Protein AF-A0AAP0PRR4-F1 (afdb_monomer)

Sequence (211 aa):
MVTCSTIQEESYVEFLRIRRVPLQERESSHDVPDVVPQIRAAAKKDRDIMEKGVKAFVSYVRAYKEHHCSYIFRWKELEIGKLGMGYGLLQLPSMSEVKNYSLSTDGFVPVEDINIAEIKYKDKSREKQRKKNLKAKEEARALNPKPHKNPKAKGNAADNSRKKKTAKQRRAAQSVEDVDELERDYRLLKKLKKGVIDETEFAKLTGVDDM

InterPro domains:
  IPR025313 ATP-dependent rRNA helicase SPB4-like, C-terminal extension [PF13959] (46-95)
  IPR025313 ATP-dependent rRNA helicase SPB4-like, C-terminal extension [SM01178] (34-97)

Foldseek 3Di:
DDDDDDPLQVVVVVVCVVVVNDDDDDDDDPPDDPCLVVLLVVCQQAVVSQVVLQVVLVVVLVCLVPDDPCVNSPNQADASLVVCSVSSHLDHDDDPSVVVVSYDNPNHDHDPPDDSVPHAHPDPVVNVVVVVVVVVVVVVCVVDVPPPPPVPDPDDDPDPDPDPDDPVRVVVVVVVVVVVLVVQLVVLVVCCVVVNADPVRSCVVNVVVPD

Secondary structure (DSSP, 8-state):
------GGGHHHHHHHHHTT------PPPS-----HHHHHHHHHH-HHHHHHHHHHHHHHHHHHHH-S-TTTS-GGG--HHHHHHHTT-SS----HHHHTT-S--TT----TT--TTTPPPSSHHHHHHHHHHHHHHHHHHHHS------SS--S-----------HHHHHHHHHHHHHHHHHHHHHHHHHHTTTSS-HHHHHHHHTGGG-

Solvent-accessible surface area (backbone atoms only — not comparable to full-atom values): 13010 Å² total; per-residue (Å²): 137,90,83,88,67,56,88,80,33,52,63,48,59,55,54,39,50,77,71,68,51,93,79,78,92,74,86,78,78,84,88,68,81,85,53,43,67,58,45,32,54,49,26,67,64,20,33,62,54,37,54,49,34,53,52,50,51,54,50,48,57,48,49,60,68,71,49,89,58,53,87,45,54,42,65,64,72,44,54,50,9,47,50,40,40,73,54,22,49,58,64,85,76,93,41,75,67,60,72,67,68,56,42,47,60,62,73,49,74,69,58,83,94,68,66,73,86,71,48,48,46,79,48,67,68,59,39,54,49,48,53,52,52,49,50,54,50,50,52,51,41,69,77,49,67,74,75,81,78,65,95,84,72,95,69,91,79,90,76,89,72,88,68,88,70,53,74,71,55,50,54,53,50,50,57,48,54,55,49,58,48,53,54,49,50,52,52,51,51,55,32,41,78,67,70,76,42,54,75,73,56,50,27,63,76,67,64,61,70,85,116

Structure (mmCIF, N/CA/C/O backbone):
data_AF-A0AAP0PRR4-F1
#
_entry.id   AF-A0AAP0PRR4-F1
#
loop_
_atom_site.group_PDB
_atom_site.id
_atom_site.type_symbol
_atom_site.label_atom_id
_atom_site.label_alt_id
_atom_site.label_comp_id
_atom_site.label_asym_id
_atom_site.label_entity_id
_atom_site.label_seq_id
_atom_site.pdbx_PDB_ins_code
_atom_site.Cartn_x
_atom_site.Cartn_y
_atom_site.Cartn_z
_atom_site.occupancy
_atom_site.B_iso_or_equiv
_atom_site.auth_seq_id
_atom_site.auth_comp_id
_atom_site.auth_asym_id
_atom_site.auth_atom_id
_atom_site.pdbx_PDB_model_num
ATOM 1 N N . MET A 1 1 ? 5.583 -19.532 -14.342 1.00 52.16 1 MET A N 1
ATOM 2 C CA . MET A 1 1 ? 5.440 -18.225 -13.664 1.00 52.16 1 MET A CA 1
ATOM 3 C C . MET A 1 1 ? 4.903 -17.263 -14.706 1.00 52.16 1 MET A C 1
ATOM 5 O O . MET A 1 1 ? 5.509 -17.184 -15.762 1.00 52.16 1 MET A O 1
ATOM 9 N N . VAL A 1 2 ? 3.742 -16.646 -14.483 1.00 58.19 2 VAL A N 1
ATOM 10 C CA . VAL A 1 2 ? 3.197 -15.639 -15.410 1.00 58.19 2 VAL A CA 1
ATOM 11 C C . VAL A 1 2 ? 3.583 -14.277 -14.853 1.00 58.19 2 VAL A C 1
ATOM 13 O O . VAL A 1 2 ? 3.263 -13.986 -13.702 1.00 58.19 2 VAL A O 1
ATOM 16 N N . THR A 1 3 ? 4.310 -13.480 -15.629 1.00 61.59 3 THR A N 1
ATOM 17 C CA . T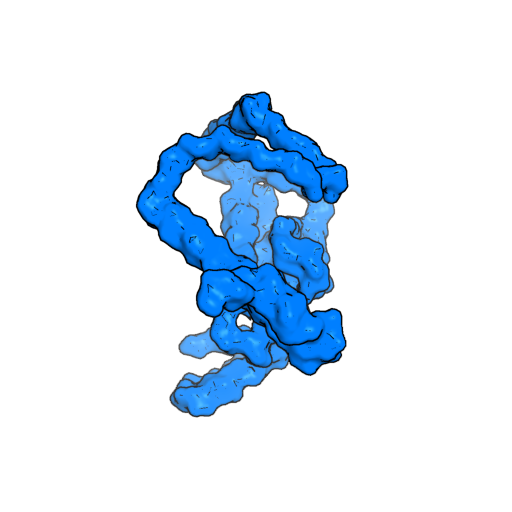HR A 1 3 ? 4.706 -12.117 -15.258 1.00 61.59 3 THR A CA 1
ATOM 18 C C . THR A 1 3 ? 3.852 -11.127 -16.036 1.00 61.59 3 THR A C 1
ATOM 20 O O . THR A 1 3 ? 3.821 -11.183 -17.261 1.00 61.59 3 THR A O 1
ATOM 23 N N . CYS A 1 4 ? 3.166 -10.231 -15.332 1.00 63.16 4 CYS A N 1
ATOM 24 C CA . CYS A 1 4 ? 2.516 -9.068 -15.924 1.00 63.16 4 CYS A CA 1
ATOM 25 C C . CYS A 1 4 ? 3.376 -7.859 -15.561 1.00 63.16 4 CYS A C 1
ATOM 27 O O . CYS A 1 4 ? 3.364 -7.434 -14.409 1.00 63.16 4 CYS A O 1
ATOM 29 N N . SER A 1 5 ? 4.178 -7.379 -16.506 1.00 64.38 5 SER A N 1
ATOM 30 C CA . SER A 1 5 ? 5.026 -6.199 -16.335 1.00 64.38 5 SER A CA 1
ATOM 31 C C . SER A 1 5 ? 4.317 -4.976 -16.896 1.00 64.38 5 SER A C 1
ATOM 33 O O . SER A 1 5 ? 3.722 -5.033 -17.972 1.00 64.38 5 SER A O 1
ATOM 35 N N . THR A 1 6 ? 4.379 -3.868 -16.166 1.00 71.50 6 THR A N 1
ATOM 36 C CA . THR A 1 6 ? 3.990 -2.563 -16.713 1.00 71.50 6 THR A CA 1
ATOM 37 C C . THR A 1 6 ? 4.984 -2.125 -17.795 1.00 71.50 6 THR A C 1
ATOM 39 O O . THR A 1 6 ? 6.095 -2.648 -17.869 1.00 71.50 6 THR A O 1
ATOM 42 N N . ILE A 1 7 ? 4.615 -1.140 -18.621 1.00 73.69 7 ILE A N 1
ATOM 43 C CA . ILE A 1 7 ? 5.487 -0.597 -19.687 1.00 73.69 7 ILE A CA 1
ATOM 44 C C . ILE A 1 7 ? 6.845 -0.133 -19.117 1.00 73.69 7 ILE A C 1
ATOM 46 O O . ILE A 1 7 ? 7.887 -0.265 -19.748 1.00 73.69 7 ILE A O 1
ATOM 50 N N . GLN A 1 8 ? 6.863 0.360 -17.876 1.00 75.56 8 GLN A N 1
ATOM 51 C CA . GLN A 1 8 ? 8.089 0.796 -17.196 1.00 75.56 8 GLN A CA 1
ATOM 52 C C . GLN A 1 8 ? 9.003 -0.369 -16.777 1.00 75.56 8 GLN A C 1
ATOM 54 O O . GLN A 1 8 ? 10.192 -0.169 -16.542 1.00 75.56 8 GLN A O 1
ATOM 59 N N . GLU A 1 9 ? 8.471 -1.589 -16.704 1.00 84.31 9 GLU A N 1
ATOM 60 C CA . GLU A 1 9 ? 9.158 -2.785 -16.212 1.00 84.31 9 GLU A CA 1
ATOM 61 C C . GLU A 1 9 ? 9.571 -3.738 -17.346 1.00 84.31 9 GLU A C 1
ATOM 63 O O . GLU A 1 9 ? 10.047 -4.839 -17.077 1.00 84.31 9 GLU A O 1
ATOM 68 N N . GLU A 1 10 ? 9.450 -3.337 -18.617 1.00 83.56 10 GLU A N 1
ATOM 69 C CA . GLU A 1 10 ? 9.831 -4.161 -19.780 1.00 83.56 10 GLU A CA 1
ATOM 70 C C . GLU A 1 10 ? 11.288 -4.646 -19.719 1.00 83.56 10 GLU A C 1
ATOM 72 O O . GLU A 1 10 ? 11.599 -5.777 -20.095 1.00 83.56 10 GLU A O 1
ATOM 77 N N . SER A 1 11 ? 12.178 -3.834 -19.137 1.00 86.94 11 SER A N 1
ATOM 78 C CA . SER A 1 11 ? 13.590 -4.188 -18.917 1.00 86.94 11 SER A CA 1
ATOM 79 C C . SER A 1 11 ? 13.764 -5.451 -18.056 1.00 86.94 11 SER A C 1
ATOM 81 O O . SER A 1 11 ? 14.802 -6.112 -18.112 1.00 86.94 11 SER A O 1
ATOM 83 N N . TYR A 1 12 ? 12.750 -5.820 -17.265 1.00 88.62 12 TYR A N 1
ATOM 84 C CA . TYR A 1 12 ? 12.746 -7.049 -16.477 1.00 88.62 12 TYR A CA 1
ATOM 85 C C . TYR A 1 12 ? 12.658 -8.304 -17.349 1.00 88.62 12 TYR A C 1
ATOM 87 O O . TYR A 1 12 ? 13.308 -9.308 -17.051 1.00 88.62 12 TYR A O 1
ATOM 95 N N . VAL A 1 13 ? 11.901 -8.247 -18.448 1.00 88.38 13 VAL A N 1
ATOM 96 C CA . VAL A 1 13 ? 11.784 -9.360 -19.400 1.00 88.38 13 VAL A CA 1
ATOM 97 C C . VAL A 1 13 ? 13.148 -9.651 -20.020 1.00 88.38 13 VAL A C 1
ATOM 99 O O . VAL A 1 13 ? 13.568 -10.808 -20.083 1.00 88.38 13 VAL A O 1
ATOM 102 N N . GLU A 1 14 ? 13.887 -8.604 -20.386 1.00 87.69 14 GLU A N 1
ATOM 103 C CA . GLU A 1 14 ? 15.234 -8.740 -20.939 1.00 87.69 14 GLU A CA 1
ATOM 104 C C . GLU A 1 14 ? 16.231 -9.284 -19.906 1.00 87.69 14 GLU A C 1
ATOM 106 O O . GLU A 1 14 ? 17.007 -10.197 -20.193 1.00 87.69 14 GLU A O 1
ATOM 111 N N . PHE A 1 15 ? 16.149 -8.824 -18.654 1.00 89.00 15 PHE A N 1
ATOM 112 C CA . PHE A 1 15 ? 16.943 -9.385 -17.558 1.00 89.00 15 PHE A CA 1
ATOM 113 C C . PHE A 1 15 ? 16.719 -10.898 -17.380 1.00 89.00 15 PHE A C 1
ATOM 115 O O . PHE A 1 15 ? 17.679 -11.652 -17.186 1.00 89.00 15 PHE A O 1
ATOM 122 N N . LEU A 1 16 ? 15.470 -11.366 -17.476 1.00 90.25 16 LEU A N 1
ATOM 123 C CA . LEU A 1 16 ? 15.140 -12.791 -17.390 1.00 90.25 16 LEU A CA 1
ATOM 124 C C . LEU A 1 16 ? 15.660 -13.590 -18.596 1.00 90.25 16 LEU A C 1
ATOM 126 O O . LEU A 1 16 ? 16.149 -14.710 -18.414 1.00 90.25 16 LEU A O 1
ATOM 130 N N . ARG A 1 17 ? 15.629 -13.011 -19.804 1.00 89.19 17 ARG A N 1
ATOM 131 C CA . ARG A 1 17 ? 16.213 -13.622 -21.012 1.00 89.19 17 ARG A CA 1
ATOM 132 C C . ARG A 1 17 ? 17.723 -13.814 -20.883 1.00 89.19 17 ARG A C 1
ATOM 134 O O . ARG A 1 17 ? 18.211 -14.914 -21.137 1.00 89.19 17 ARG A O 1
ATOM 141 N N . ILE A 1 18 ? 18.456 -12.806 -20.398 1.00 91.62 18 ILE A N 1
ATOM 142 C CA . ILE A 1 18 ? 19.909 -12.898 -20.145 1.00 91.62 18 ILE A CA 1
ATOM 143 C C . ILE A 1 18 ? 20.224 -14.015 -19.140 1.00 91.62 18 ILE A C 1
ATOM 145 O O . ILE A 1 18 ? 21.198 -14.754 -19.291 1.00 91.62 18 ILE A O 1
ATOM 149 N N . ARG A 1 19 ? 19.367 -14.187 -18.127 1.00 91.12 19 ARG A N 1
ATOM 150 C CA . ARG A 1 19 ? 19.461 -15.271 -17.134 1.00 91.12 19 ARG A CA 1
ATOM 151 C C . ARG A 1 19 ? 19.054 -16.648 -17.676 1.00 91.12 19 ARG A C 1
ATOM 153 O O . ARG A 1 19 ? 19.108 -17.613 -16.919 1.00 91.12 19 ARG A O 1
ATOM 160 N N . ARG A 1 20 ? 18.699 -16.751 -18.964 1.00 91.81 20 ARG A N 1
ATOM 161 C CA . ARG A 1 20 ? 18.278 -17.978 -19.660 1.00 91.81 20 ARG A CA 1
ATOM 162 C C . ARG A 1 20 ? 17.044 -18.633 -19.033 1.00 91.81 20 ARG A C 1
ATOM 164 O O . ARG A 1 20 ? 16.921 -19.856 -19.024 1.00 91.81 20 ARG A O 1
ATOM 171 N N . VAL A 1 21 ? 16.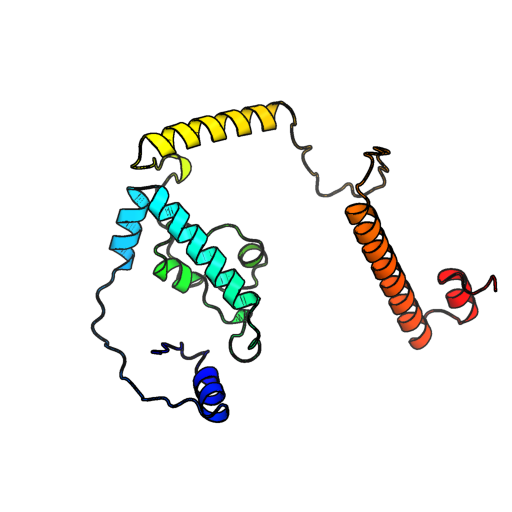130 -17.821 -18.503 1.00 91.00 21 VAL A N 1
ATOM 172 C CA . VAL A 1 21 ? 14.835 -18.308 -18.018 1.00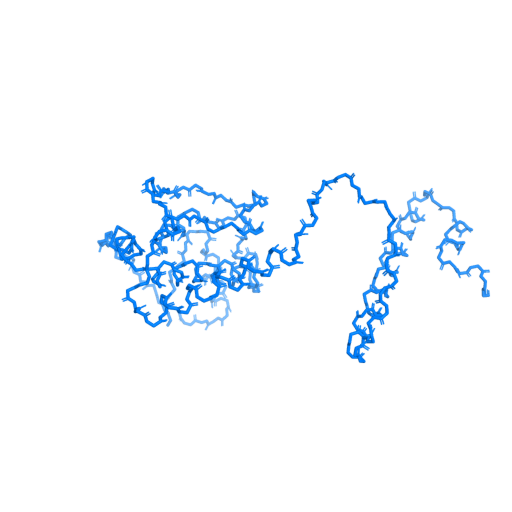 91.00 21 VAL A CA 1
ATOM 173 C C . VAL A 1 21 ? 13.916 -18.520 -19.229 1.00 91.00 21 VAL A C 1
ATOM 175 O O . VAL A 1 21 ? 13.758 -17.589 -20.020 1.00 91.00 21 VAL A O 1
ATOM 178 N N . PRO A 1 22 ? 13.310 -19.708 -19.409 1.00 89.44 22 PRO A N 1
ATOM 179 C CA . PRO A 1 22 ? 12.378 -19.941 -20.506 1.00 89.44 22 PRO A CA 1
ATOM 180 C C . PRO A 1 22 ? 11.114 -19.096 -20.303 1.00 89.44 22 PRO A C 1
ATOM 182 O O . PRO A 1 22 ? 10.433 -19.213 -19.281 1.00 89.44 22 PRO A O 1
ATOM 185 N N . LEU A 1 23 ? 10.810 -18.240 -21.277 1.00 87.81 23 LEU A N 1
ATOM 186 C CA . LEU A 1 23 ? 9.650 -17.351 -21.281 1.00 87.81 23 LEU A CA 1
ATOM 187 C C . LEU A 1 23 ? 8.803 -17.634 -22.519 1.00 87.81 23 LEU A C 1
ATOM 189 O O . LEU A 1 23 ? 9.339 -17.835 -23.606 1.00 87.81 23 LEU A O 1
ATOM 193 N N . GLN A 1 24 ? 7.486 -17.615 -22.346 1.00 87.56 24 GLN A N 1
ATOM 194 C CA . GLN A 1 24 ? 6.525 -17.705 -23.437 1.00 87.56 24 GLN A CA 1
ATOM 195 C C . GLN A 1 24 ? 5.645 -16.461 -23.399 1.00 87.56 24 GLN A C 1
ATOM 197 O O . GLN A 1 24 ? 5.131 -16.096 -22.339 1.00 87.56 24 GLN A O 1
ATOM 202 N N . GLU A 1 25 ? 5.501 -15.812 -24.549 1.00 85.62 25 GLU A N 1
ATOM 203 C CA . GLU A 1 25 ? 4.637 -14.648 -24.689 1.00 85.62 25 GLU A CA 1
ATOM 204 C C . GLU A 1 25 ? 3.172 -15.045 -24.511 1.00 85.62 25 GLU A C 1
ATOM 206 O O . GLU A 1 25 ? 2.736 -16.127 -24.916 1.00 85.62 25 GLU A O 1
ATOM 211 N N . ARG A 1 26 ? 2.419 -14.167 -23.852 1.00 83.88 26 ARG A N 1
ATOM 212 C CA . ARG A 1 26 ? 0.992 -14.338 -23.629 1.00 83.88 26 ARG A CA 1
ATOM 213 C C . ARG A 1 26 ? 0.313 -12.996 -23.819 1.00 83.88 26 ARG A C 1
ATOM 215 O O . ARG A 1 26 ? 0.687 -12.029 -23.160 1.00 83.88 26 ARG A O 1
ATOM 222 N N . GLU A 1 27 ? -0.695 -12.968 -24.676 1.00 80.94 27 GLU A N 1
ATOM 223 C CA . GLU A 1 27 ? -1.508 -11.775 -24.873 1.00 80.94 27 GLU A CA 1
ATOM 224 C C . GLU A 1 27 ? -2.302 -11.454 -23.604 1.00 80.94 27 GLU A C 1
ATOM 226 O O . GLU A 1 27 ? -2.802 -12.347 -22.905 1.00 80.94 27 GLU A O 1
ATOM 231 N N . SER A 1 28 ? -2.393 -10.165 -23.286 1.00 75.00 28 SER A N 1
ATOM 232 C CA . SER A 1 28 ? -3.230 -9.692 -22.192 1.00 75.00 28 SER A CA 1
ATOM 233 C C . SER A 1 28 ? -4.698 -9.742 -22.618 1.00 75.00 28 SER A C 1
ATOM 235 O O . SER A 1 28 ? -5.075 -9.245 -23.675 1.00 75.00 28 SER A O 1
ATOM 237 N N . SER A 1 29 ? -5.559 -10.335 -21.790 1.00 76.12 29 SER A N 1
ATOM 238 C CA . SER A 1 29 ? -7.006 -10.264 -22.007 1.00 76.12 29 SER A CA 1
ATOM 239 C C . SER A 1 29 ? -7.464 -8.816 -21.825 1.00 76.12 29 SER A C 1
ATOM 241 O O . SER A 1 29 ? -7.272 -8.253 -20.749 1.00 76.12 29 SER A O 1
ATOM 243 N N . HIS A 1 30 ? -8.054 -8.213 -22.857 1.00 70.81 30 HIS A N 1
ATOM 244 C CA . HIS A 1 30 ? -8.555 -6.831 -22.802 1.00 70.81 30 HIS A CA 1
ATOM 245 C C . HIS A 1 30 ? -9.950 -6.718 -22.169 1.00 70.81 30 HIS A C 1
ATOM 247 O O . HIS A 1 30 ? -10.350 -5.633 -21.757 1.00 70.81 30 HIS A O 1
ATOM 253 N N . ASP A 1 31 ? -10.669 -7.835 -22.049 1.00 76.81 31 ASP A N 1
ATOM 254 C CA . ASP A 1 31 ? -11.992 -7.895 -21.427 1.00 76.81 31 ASP A CA 1
ATOM 255 C C . ASP A 1 31 ? -11.863 -8.254 -19.939 1.00 76.81 31 ASP A C 1
ATOM 257 O O . ASP A 1 31 ? -11.933 -9.419 -19.541 1.00 76.81 31 ASP A O 1
ATOM 261 N N . VAL A 1 32 ? -11.558 -7.247 -19.114 1.00 77.12 32 VAL A N 1
ATOM 262 C CA . VAL A 1 32 ? -11.422 -7.408 -17.660 1.00 77.12 32 VAL A CA 1
ATOM 263 C C . VAL A 1 32 ? -12.518 -6.604 -16.962 1.00 77.12 32 VAL A C 1
ATOM 265 O O . VAL A 1 32 ? -12.557 -5.381 -17.111 1.00 77.12 32 VAL A O 1
ATOM 268 N N . PRO A 1 33 ? -13.397 -7.246 -16.170 1.00 84.12 33 PRO A N 1
ATOM 269 C CA . PRO A 1 33 ? -14.426 -6.531 -15.431 1.00 84.12 33 PRO A CA 1
ATOM 270 C C . PRO A 1 33 ? -13.797 -5.651 -14.347 1.00 84.12 33 PRO A C 1
ATOM 272 O O . PRO A 1 33 ? -12.856 -6.061 -13.662 1.00 84.12 33 PRO A O 1
ATOM 275 N N . ASP A 1 34 ? -14.358 -4.459 -14.137 1.00 86.50 34 ASP A N 1
ATOM 276 C CA . ASP A 1 34 ? -13.910 -3.581 -13.059 1.00 86.50 34 ASP A CA 1
ATOM 277 C C . ASP A 1 34 ? -14.314 -4.152 -11.688 1.00 86.50 34 ASP A C 1
ATOM 279 O O . ASP A 1 34 ? -15.469 -4.103 -11.249 1.00 86.50 34 ASP A O 1
ATOM 283 N N . VAL A 1 35 ? -13.329 -4.724 -10.998 1.00 90.31 35 VAL A N 1
ATOM 284 C CA . VAL A 1 35 ? -13.476 -5.289 -9.651 1.00 90.31 35 VAL A CA 1
ATOM 285 C C . VAL A 1 35 ? -13.256 -4.253 -8.549 1.00 90.31 35 VAL A C 1
ATOM 287 O O . VAL A 1 35 ? -13.610 -4.505 -7.393 1.00 90.31 35 VAL A O 1
ATOM 290 N N . VAL A 1 36 ? -12.708 -3.075 -8.866 1.00 90.62 36 VAL A N 1
ATOM 291 C CA . VAL A 1 36 ? -12.346 -2.060 -7.866 1.00 90.62 36 VAL A CA 1
ATOM 292 C C . VAL A 1 36 ? -13.563 -1.584 -7.056 1.00 90.62 36 VAL A C 1
ATOM 294 O O . VAL A 1 36 ? -13.467 -1.542 -5.821 1.00 90.62 36 VAL A O 1
ATOM 297 N N . PRO A 1 37 ? -14.737 -1.303 -7.661 1.00 91.38 37 PRO A N 1
ATOM 298 C CA . PRO A 1 37 ? -15.942 -0.940 -6.919 1.00 91.38 37 PRO A CA 1
ATOM 299 C C . PRO A 1 37 ? -16.402 -2.043 -5.962 1.00 91.38 37 PRO A C 1
ATOM 301 O O . PRO A 1 37 ? -16.846 -1.752 -4.849 1.00 91.38 37 PRO A O 1
ATOM 304 N N . GLN A 1 38 ? -16.257 -3.310 -6.358 1.00 91.44 38 GLN A N 1
ATOM 305 C CA . GLN A 1 38 ? -16.670 -4.461 -5.553 1.00 91.44 38 GLN A CA 1
ATOM 306 C C . GLN A 1 38 ? -15.770 -4.624 -4.323 1.00 91.44 38 GLN A C 1
ATOM 308 O O . GLN A 1 38 ? -16.265 -4.788 -3.204 1.00 91.44 38 GLN A O 1
ATOM 313 N N . ILE A 1 39 ? -14.452 -4.496 -4.510 1.00 92.19 39 ILE A N 1
ATOM 314 C CA . ILE A 1 39 ? -13.468 -4.545 -3.421 1.00 92.19 39 ILE A CA 1
ATOM 315 C C . ILE A 1 39 ? -13.704 -3.385 -2.450 1.00 92.19 39 ILE A C 1
ATOM 317 O O . ILE A 1 39 ? -13.762 -3.592 -1.235 1.00 92.19 39 ILE A O 1
ATOM 321 N N . ARG A 1 40 ? -13.930 -2.171 -2.967 1.00 91.44 40 ARG A N 1
ATOM 322 C CA . ARG A 1 40 ? -14.259 -1.001 -2.141 1.00 91.44 40 ARG A CA 1
ATOM 323 C C . ARG A 1 40 ? -15.548 -1.212 -1.357 1.00 91.44 40 ARG A C 1
ATOM 325 O O . ARG A 1 40 ? -15.573 -0.946 -0.159 1.00 91.44 40 ARG A O 1
ATOM 332 N N . ALA A 1 41 ? -16.601 -1.738 -1.981 1.00 91.38 41 ALA A N 1
ATOM 333 C CA . ALA A 1 41 ? -17.853 -2.049 -1.295 1.00 91.38 41 ALA A CA 1
ATOM 334 C C . ALA A 1 41 ? -17.662 -3.082 -0.170 1.00 91.38 41 ALA A C 1
ATOM 336 O O . ALA A 1 41 ? -18.260 -2.941 0.898 1.00 91.38 41 ALA A O 1
ATOM 337 N N . ALA A 1 42 ? -16.805 -4.087 -0.370 1.00 91.12 42 ALA A 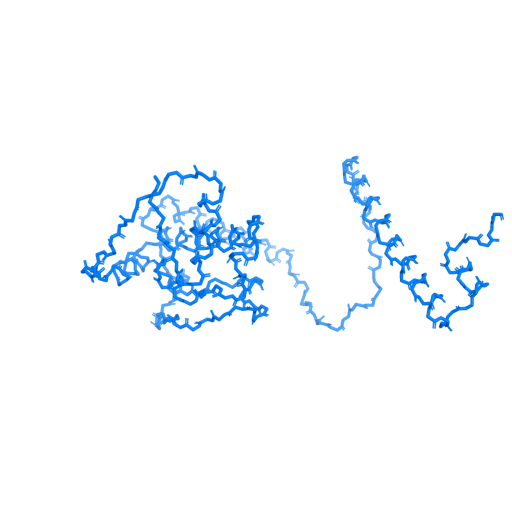N 1
ATOM 338 C CA . ALA A 1 42 ? -16.451 -5.048 0.670 1.00 91.12 42 ALA A CA 1
ATOM 339 C C . ALA A 1 42 ? -15.665 -4.391 1.822 1.00 91.12 42 ALA A C 1
ATOM 341 O O . ALA A 1 42 ? -15.995 -4.609 2.988 1.00 91.12 42 ALA A O 1
ATOM 342 N N . ALA A 1 43 ? -14.696 -3.524 1.510 1.00 91.50 43 ALA A N 1
ATOM 343 C CA . ALA A 1 43 ? -13.910 -2.783 2.498 1.00 91.50 43 ALA A CA 1
ATOM 344 C C . ALA A 1 43 ? -14.756 -1.798 3.329 1.00 91.50 43 ALA A C 1
ATOM 346 O O . ALA A 1 43 ? -14.493 -1.618 4.516 1.00 91.50 43 ALA A O 1
ATOM 347 N N . LYS A 1 44 ? -15.805 -1.196 2.746 1.00 90.12 44 LYS A N 1
ATOM 348 C CA . LYS A 1 44 ? -16.769 -0.361 3.492 1.00 90.12 44 LYS A CA 1
ATOM 349 C C . LYS A 1 44 ? -17.589 -1.168 4.501 1.00 90.12 44 LYS A C 1
ATOM 351 O O . LYS A 1 44 ? -17.956 -0.647 5.549 1.00 90.12 44 LYS A O 1
ATOM 356 N N . LYS A 1 45 ? -17.910 -2.424 4.175 1.00 90.38 45 LYS A N 1
ATOM 357 C CA . LYS A 1 45 ? -18.757 -3.294 5.006 1.00 90.38 45 LYS A CA 1
ATOM 358 C C . LYS A 1 45 ? -17.989 -3.956 6.146 1.00 90.38 45 LYS A C 1
ATOM 360 O O . LYS A 1 45 ? -18.570 -4.175 7.206 1.00 90.38 45 LYS A O 1
ATOM 365 N N . ASP A 1 46 ? -16.721 -4.302 5.928 1.00 91.19 46 ASP A N 1
ATOM 366 C CA . ASP A 1 46 ? -15.900 -4.991 6.922 1.00 91.19 46 ASP A CA 1
ATOM 367 C C . ASP A 1 46 ? -14.529 -4.337 7.089 1.00 91.19 46 ASP A C 1
ATOM 369 O O . ASP A 1 46 ? -13.696 -4.309 6.176 1.00 91.19 46 ASP A O 1
ATOM 373 N N . ARG A 1 47 ? -14.266 -3.883 8.318 1.00 90.44 47 ARG A N 1
ATOM 374 C CA . ARG A 1 47 ? -12.985 -3.289 8.696 1.00 90.44 47 ARG A CA 1
ATOM 375 C C . ARG A 1 47 ? -11.802 -4.238 8.488 1.00 90.44 47 ARG A C 1
ATOM 377 O O . ARG A 1 47 ? -10.711 -3.769 8.176 1.00 90.44 47 ARG A O 1
ATOM 384 N N . ASP A 1 48 ? -11.994 -5.550 8.638 1.00 90.75 48 ASP A N 1
ATOM 385 C CA . ASP A 1 48 ? -10.910 -6.525 8.443 1.00 90.75 48 ASP A CA 1
ATOM 386 C C . ASP A 1 48 ? -10.378 -6.502 7.007 1.00 90.75 48 ASP A C 1
ATOM 388 O O . ASP A 1 48 ? -9.169 -6.500 6.781 1.00 90.75 48 ASP A O 1
ATOM 392 N N . ILE A 1 49 ? -11.285 -6.435 6.031 1.00 92.25 49 ILE A N 1
ATOM 393 C CA . ILE A 1 49 ? -10.941 -6.375 4.607 1.00 92.25 49 ILE A CA 1
ATOM 394 C C . ILE A 1 49 ? -10.193 -5.075 4.313 1.00 92.25 49 ILE A C 1
ATOM 396 O O . ILE A 1 49 ? -9.146 -5.098 3.668 1.00 92.25 49 ILE A O 1
ATOM 400 N N . MET A 1 50 ? -10.680 -3.956 4.852 1.00 91.38 50 MET A N 1
ATOM 401 C CA . MET A 1 50 ? -10.021 -2.659 4.717 1.00 91.38 50 MET A CA 1
ATOM 402 C C . MET A 1 50 ? -8.590 -2.676 5.279 1.00 91.38 50 MET A C 1
ATOM 404 O O . MET A 1 50 ? -7.652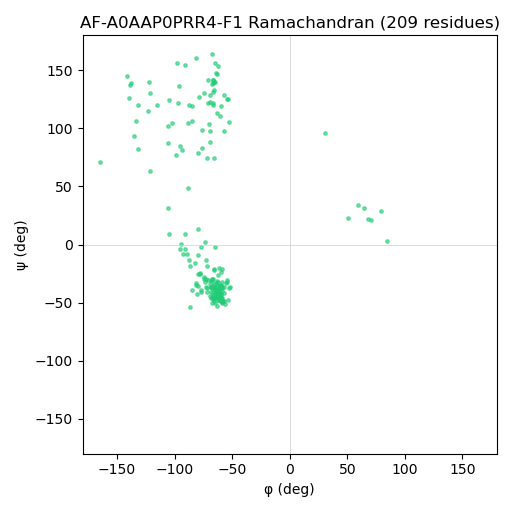 -2.257 4.602 1.00 91.38 50 MET A O 1
ATOM 408 N N . GLU A 1 51 ? -8.393 -3.170 6.505 1.00 91.38 51 GLU A N 1
ATOM 409 C CA . GLU A 1 51 ? -7.069 -3.208 7.139 1.00 91.38 51 GLU A CA 1
ATOM 410 C C . GLU A 1 51 ? -6.110 -4.170 6.434 1.00 91.38 51 GLU A C 1
ATOM 412 O O . GLU A 1 51 ? -4.923 -3.864 6.298 1.00 91.38 51 GLU A O 1
ATOM 417 N N . LYS A 1 52 ? -6.614 -5.302 5.932 1.00 93.56 52 LYS A N 1
ATOM 418 C CA . LYS A 1 52 ? -5.839 -6.218 5.088 1.00 93.56 52 LYS A CA 1
ATOM 419 C C . LYS A 1 52 ? -5.421 -5.563 3.777 1.00 93.56 52 LYS A C 1
ATOM 421 O O . LYS A 1 52 ? -4.261 -5.709 3.405 1.00 93.56 52 LYS A O 1
ATOM 426 N N . GLY A 1 53 ? -6.309 -4.806 3.130 1.00 93.12 53 GLY A N 1
ATOM 427 C CA . GLY A 1 53 ? -5.990 -4.039 1.924 1.00 93.12 53 GLY A CA 1
ATOM 428 C C . GLY A 1 53 ? -4.863 -3.037 2.173 1.00 93.12 53 GLY A C 1
ATOM 429 O O . GLY A 1 53 ? -3.859 -3.040 1.462 1.00 93.12 53 GLY A O 1
ATOM 430 N N . VAL A 1 54 ? -4.961 -2.257 3.256 1.00 92.31 54 VAL A N 1
ATOM 431 C CA . VAL A 1 54 ? -3.898 -1.324 3.662 1.00 92.31 54 VAL A CA 1
ATOM 432 C C . VAL A 1 54 ? -2.591 -2.069 3.936 1.00 92.31 54 VAL A C 1
ATOM 434 O O . VAL A 1 54 ? -1.545 -1.683 3.421 1.00 92.31 54 VAL A O 1
ATOM 437 N N . LYS A 1 55 ? -2.625 -3.156 4.715 1.00 93.38 55 LYS A N 1
ATOM 438 C CA . LYS A 1 55 ? -1.428 -3.942 5.049 1.00 93.38 55 LYS A CA 1
ATOM 439 C C . LYS A 1 55 ? -0.760 -4.532 3.804 1.00 93.38 55 LYS A C 1
ATOM 441 O O . LYS A 1 55 ? 0.464 -4.473 3.703 1.00 93.38 55 LYS A O 1
ATOM 446 N N . ALA A 1 56 ? -1.546 -5.078 2.879 1.00 94.75 56 ALA A N 1
ATOM 447 C CA . ALA A 1 56 ? -1.056 -5.633 1.623 1.00 94.75 56 ALA A CA 1
ATOM 448 C C . ALA A 1 56 ? -0.372 -4.549 0.782 1.00 94.75 56 ALA A C 1
ATOM 450 O O . ALA A 1 56 ? 0.784 -4.717 0.392 1.00 94.75 56 ALA A O 1
ATOM 451 N N . PHE A 1 57 ? -1.017 -3.392 0.628 1.00 93.06 57 PHE A N 1
ATOM 452 C CA . PHE A 1 57 ? -0.445 -2.242 -0.065 1.00 93.06 57 PHE A CA 1
ATOM 453 C C . PHE A 1 57 ? 0.890 -1.791 0.553 1.00 93.06 57 PHE A C 1
ATOM 455 O O . PHE A 1 57 ? 1.887 -1.662 -0.154 1.00 93.06 57 PHE A O 1
ATOM 462 N N . VAL A 1 58 ? 0.954 -1.623 1.880 1.00 90.94 58 VAL A N 1
ATOM 463 C CA . VAL A 1 58 ? 2.203 -1.250 2.570 1.00 90.94 58 VAL A CA 1
ATOM 464 C C . VAL A 1 58 ? 3.302 -2.289 2.343 1.00 90.94 58 VAL A C 1
ATOM 466 O O . VAL A 1 58 ? 4.452 -1.928 2.094 1.00 90.94 58 VAL A O 1
ATOM 469 N N . SER A 1 59 ? 2.961 -3.579 2.416 1.00 93.06 59 SER A N 1
ATOM 470 C CA . SER A 1 59 ? 3.931 -4.654 2.194 1.00 93.06 59 SER A CA 1
ATOM 471 C C . SER A 1 59 ? 4.470 -4.671 0.765 1.00 93.06 59 SER A C 1
ATOM 473 O O . SER A 1 59 ? 5.671 -4.851 0.586 1.00 93.06 59 SER A O 1
ATOM 475 N N . TYR A 1 60 ? 3.618 -4.402 -0.228 1.00 92.31 60 TYR A N 1
ATOM 476 C CA . TYR A 1 60 ? 4.022 -4.302 -1.626 1.00 92.31 60 TYR A CA 1
ATOM 477 C C . TYR A 1 60 ? 4.971 -3.126 -1.843 1.00 92.31 60 TYR A C 1
ATOM 479 O O . TYR A 1 60 ? 6.055 -3.302 -2.385 1.00 92.31 60 TYR A O 1
ATOM 487 N N . VAL A 1 61 ? 4.602 -1.936 -1.360 1.00 89.56 61 VAL A N 1
ATOM 488 C CA . VAL A 1 61 ? 5.430 -0.728 -1.489 1.00 89.56 61 VAL A CA 1
ATOM 489 C C . VAL A 1 61 ? 6.795 -0.934 -0.828 1.00 89.56 61 VAL A C 1
ATOM 491 O O . VAL A 1 61 ? 7.824 -0.554 -1.380 1.00 89.56 61 VAL A O 1
ATOM 494 N N . ARG A 1 62 ? 6.829 -1.593 0.335 1.00 88.81 62 ARG A N 1
ATOM 495 C CA . ARG A 1 62 ? 8.084 -1.948 1.001 1.00 88.81 62 ARG A CA 1
ATOM 496 C C . ARG A 1 62 ? 8.914 -2.940 0.183 1.00 88.81 62 ARG A C 1
ATOM 498 O O . ARG A 1 62 ? 10.107 -2.713 0.017 1.00 88.81 62 ARG A O 1
ATOM 505 N N . ALA A 1 63 ? 8.298 -3.994 -0.348 1.00 90.25 63 ALA A N 1
ATOM 506 C CA . ALA A 1 63 ? 8.984 -4.962 -1.201 1.00 90.25 63 ALA A CA 1
ATOM 507 C C . ALA A 1 63 ? 9.554 -4.293 -2.463 1.00 90.25 63 ALA A C 1
ATOM 509 O O . ALA A 1 63 ? 10.712 -4.510 -2.803 1.00 90.25 63 ALA A O 1
ATOM 510 N N . TYR A 1 64 ? 8.788 -3.396 -3.089 1.00 88.44 64 TYR A N 1
ATOM 511 C CA . TYR A 1 64 ? 9.228 -2.605 -4.238 1.00 88.44 64 TYR A CA 1
ATOM 512 C C . TYR A 1 64 ? 10.356 -1.624 -3.885 1.00 88.44 64 TYR A C 1
ATOM 514 O O . TYR A 1 64 ? 11.123 -1.220 -4.746 1.00 88.44 64 TYR A O 1
ATOM 522 N N . LYS A 1 65 ? 10.532 -1.253 -2.617 1.00 86.25 65 LYS A N 1
ATOM 523 C CA . LYS A 1 65 ? 11.670 -0.433 -2.176 1.00 86.25 65 LYS A CA 1
ATOM 524 C C . LYS A 1 65 ? 12.924 -1.257 -1.879 1.00 86.25 65 LYS A C 1
ATOM 526 O O . LYS A 1 65 ? 14.027 -0.804 -2.156 1.00 86.25 65 LYS A O 1
ATOM 531 N N . GLU A 1 66 ? 12.753 -2.434 -1.280 1.00 88.88 66 GLU A N 1
ATOM 532 C CA . GLU A 1 66 ? 13.844 -3.282 -0.771 1.00 88.88 66 GLU A CA 1
ATOM 533 C C . GLU A 1 66 ? 14.359 -4.310 -1.799 1.00 88.88 66 GLU A C 1
ATOM 535 O O . GLU A 1 66 ? 15.310 -5.038 -1.519 1.00 88.88 66 GLU A O 1
ATOM 540 N N . HIS A 1 67 ? 13.749 -4.395 -2.982 1.00 88.69 67 HIS A N 1
ATOM 541 C CA . HIS A 1 67 ? 14.159 -5.330 -4.029 1.00 88.69 67 HIS A CA 1
ATOM 542 C C . HIS A 1 67 ? 15.575 -5.033 -4.583 1.00 88.69 67 HIS A C 1
ATOM 544 O O . HIS A 1 67 ? 16.071 -3.907 -4.554 1.00 88.69 67 HIS A O 1
ATOM 550 N N . HIS A 1 68 ? 16.228 -6.056 -5.144 1.00 86.88 68 HIS A N 1
ATOM 551 C CA . HIS A 1 68 ? 17.615 -5.951 -5.625 1.00 86.88 68 HIS A CA 1
ATOM 552 C C . HIS A 1 68 ? 17.773 -5.280 -7.002 1.00 86.88 68 HIS A C 1
ATOM 554 O O . HIS A 1 68 ? 18.830 -4.733 -7.306 1.00 86.88 68 HIS A O 1
ATOM 560 N N . CYS A 1 69 ? 16.747 -5.324 -7.850 1.00 86.00 69 CYS A N 1
ATOM 561 C CA . CYS A 1 69 ? 16.780 -4.836 -9.234 1.00 86.00 69 CYS A CA 1
ATOM 562 C C . CYS A 1 69 ? 16.405 -3.344 -9.367 1.00 86.00 69 CYS A C 1
ATOM 564 O O . CYS A 1 69 ? 15.596 -2.996 -10.225 1.00 86.00 69 CYS A O 1
ATOM 566 N N . SER A 1 70 ? 17.001 -2.467 -8.551 1.00 84.62 70 SER A N 1
ATOM 567 C CA . SER A 1 70 ? 16.612 -1.045 -8.416 1.00 84.62 70 SER A CA 1
ATOM 568 C C . SER A 1 70 ? 16.699 -0.213 -9.699 1.00 84.62 70 SER A C 1
ATOM 570 O O . SER A 1 70 ? 16.013 0.800 -9.827 1.00 84.62 70 SER A O 1
ATOM 572 N N . TYR A 1 71 ? 17.526 -0.643 -10.656 1.00 85.31 71 TYR A N 1
ATOM 573 C CA . TYR A 1 71 ? 17.621 -0.039 -11.988 1.00 85.31 71 TYR A CA 1
ATOM 574 C C . TYR A 1 71 ? 16.441 -0.391 -12.898 1.00 85.31 71 TYR A C 1
ATOM 576 O O . TYR A 1 71 ? 16.097 0.402 -13.768 1.00 85.31 71 TYR A O 1
ATOM 584 N N . ILE A 1 72 ? 15.846 -1.569 -12.698 1.00 87.19 72 ILE A N 1
ATOM 585 C CA . ILE A 1 72 ? 14.701 -2.060 -13.467 1.00 87.19 72 ILE A CA 1
ATOM 586 C C . ILE A 1 72 ? 13.415 -1.533 -12.830 1.00 87.19 72 ILE A C 1
ATOM 588 O O . ILE A 1 72 ? 12.630 -0.869 -13.495 1.00 87.19 72 ILE A O 1
ATOM 592 N N . PHE A 1 73 ? 13.229 -1.762 -11.528 1.00 87.38 73 PHE A N 1
ATOM 593 C CA . PHE A 1 73 ? 12.055 -1.276 -10.806 1.00 87.38 73 PHE A CA 1
ATOM 594 C C . PHE A 1 73 ? 12.381 0.053 -10.130 1.00 87.38 73 PHE A C 1
ATOM 596 O O . PHE A 1 73 ? 12.781 0.140 -8.964 1.00 87.38 73 PHE A O 1
ATOM 603 N N . ARG A 1 74 ? 12.247 1.127 -10.906 1.00 86.62 74 ARG A N 1
ATOM 604 C CA . ARG A 1 74 ? 12.583 2.472 -10.445 1.00 86.62 74 ARG A CA 1
ATOM 605 C C . ARG A 1 74 ? 11.555 2.948 -9.427 1.00 86.62 74 ARG A C 1
ATOM 607 O O . ARG A 1 74 ? 10.371 3.067 -9.725 1.00 86.62 74 ARG A O 1
ATOM 614 N N . TRP A 1 75 ? 12.027 3.283 -8.224 1.00 84.94 75 TRP A N 1
ATOM 615 C CA . TRP A 1 75 ? 11.173 3.763 -7.130 1.00 84.94 75 TRP A CA 1
ATOM 616 C C . TRP A 1 75 ? 10.309 4.958 -7.539 1.00 84.94 75 TRP A C 1
ATOM 618 O O . TRP A 1 75 ? 9.110 4.950 -7.313 1.00 84.94 75 TRP A O 1
ATOM 628 N N . LYS A 1 76 ? 10.915 5.966 -8.173 1.00 84.12 76 LYS A N 1
ATOM 629 C CA . LYS A 1 76 ? 10.250 7.231 -8.528 1.00 84.12 76 LYS A CA 1
ATOM 630 C C . LYS A 1 76 ? 9.134 7.077 -9.561 1.00 84.12 76 LYS A C 1
ATOM 632 O O . LYS A 1 76 ? 8.287 7.955 -9.659 1.00 84.12 76 LYS A O 1
ATOM 637 N N . GLU A 1 77 ? 9.165 6.001 -10.335 1.00 84.00 77 GLU A N 1
ATOM 638 C CA . GLU A 1 77 ? 8.207 5.764 -11.416 1.00 84.00 77 GLU A CA 1
ATOM 639 C C . GLU A 1 77 ? 7.008 4.939 -10.958 1.00 84.00 77 GLU A C 1
ATOM 641 O O . GLU A 1 77 ? 6.017 4.852 -11.672 1.00 84.00 77 GLU A O 1
ATOM 646 N N . LEU A 1 78 ? 7.055 4.400 -9.735 1.00 86.00 78 LEU A N 1
ATOM 647 C CA . LEU A 1 78 ? 5.954 3.637 -9.180 1.00 86.00 78 LEU A CA 1
ATOM 648 C C . LEU A 1 78 ? 4.701 4.514 -9.024 1.00 86.00 78 LEU A C 1
ATOM 650 O O . LEU A 1 78 ? 4.633 5.405 -8.172 1.00 86.00 78 LEU A O 1
ATOM 654 N N . GLU A 1 79 ? 3.674 4.195 -9.808 1.00 87.31 79 GLU A N 1
ATOM 655 C CA . GLU A 1 79 ? 2.369 4.853 -9.777 1.00 87.31 79 GLU A CA 1
ATOM 656 C C . GLU A 1 79 ? 1.549 4.392 -8.562 1.00 87.31 79 GLU A C 1
ATOM 658 O O . GLU A 1 79 ? 0.686 3.510 -8.630 1.00 87.31 79 GLU A O 1
ATOM 663 N N . ILE A 1 80 ? 1.812 5.011 -7.410 1.00 88.19 80 ILE A N 1
ATOM 664 C CA . ILE A 1 80 ? 1.137 4.684 -6.151 1.00 88.19 80 ILE A CA 1
ATOM 665 C C . ILE A 1 80 ? -0.371 4.902 -6.229 1.00 88.19 80 ILE A C 1
ATOM 667 O O . ILE A 1 80 ? -1.123 4.136 -5.621 1.00 88.19 80 ILE A O 1
ATOM 671 N N . GLY A 1 81 ? -0.820 5.927 -6.955 1.00 88.81 81 GLY A N 1
ATOM 672 C CA . GLY A 1 81 ? -2.239 6.241 -7.029 1.00 88.81 81 GLY A CA 1
ATOM 673 C C . GLY A 1 81 ? -3.052 5.112 -7.665 1.00 88.81 81 GLY A C 1
ATOM 674 O O . GLY A 1 81 ? -3.971 4.578 -7.034 1.00 88.81 81 GLY A O 1
ATOM 675 N N . LYS A 1 82 ? -2.645 4.665 -8.861 1.00 89.31 82 LYS A N 1
ATOM 676 C CA . LYS A 1 82 ? -3.267 3.528 -9.563 1.00 89.31 82 LYS A CA 1
ATOM 677 C C . LYS A 1 82 ? -3.131 2.221 -8.786 1.00 89.31 82 LYS A C 1
ATOM 679 O O . LYS A 1 82 ? -4.091 1.459 -8.689 1.00 89.31 82 LYS A O 1
ATOM 684 N N . LEU A 1 83 ? -1.981 1.988 -8.152 1.00 90.25 83 LEU A N 1
ATOM 685 C CA . LEU A 1 83 ? -1.791 0.828 -7.283 1.00 90.25 83 LEU A CA 1
ATOM 686 C C . LEU A 1 83 ? -2.790 0.835 -6.114 1.00 90.25 83 LEU A C 1
ATOM 688 O O . LEU A 1 83 ? -3.420 -0.179 -5.819 1.00 90.25 83 LEU A O 1
ATOM 692 N N . GLY A 1 84 ? -2.987 1.989 -5.474 1.00 91.25 84 GLY A N 1
ATOM 693 C CA . GLY A 1 84 ? -3.968 2.164 -4.405 1.00 91.25 84 GLY A CA 1
ATOM 694 C C . GLY A 1 84 ? -5.404 1.877 -4.855 1.00 91.25 84 GLY A C 1
ATOM 695 O O . GLY A 1 84 ? -6.179 1.303 -4.084 1.00 91.25 84 GLY A O 1
ATOM 696 N N . MET A 1 85 ? -5.745 2.209 -6.106 1.00 90.56 85 MET A N 1
ATOM 697 C CA . MET A 1 85 ? -7.021 1.826 -6.722 1.00 90.56 85 MET A CA 1
ATOM 698 C C . MET A 1 85 ? -7.128 0.310 -6.903 1.00 90.56 85 MET A C 1
ATOM 700 O O . MET A 1 85 ? -8.142 -0.265 -6.516 1.00 90.56 85 MET A O 1
ATOM 704 N N . GLY A 1 86 ? -6.075 -0.349 -7.402 1.00 89.50 86 GLY A N 1
ATOM 705 C CA . GLY A 1 86 ? -6.037 -1.805 -7.588 1.00 89.50 86 GLY A CA 1
ATOM 706 C C . GLY A 1 86 ? -6.198 -2.597 -6.285 1.00 89.50 86 GLY A C 1
ATOM 707 O O . GLY A 1 86 ? -6.886 -3.614 -6.255 1.00 89.50 86 GLY A O 1
ATOM 708 N N . TYR A 1 87 ? -5.654 -2.093 -5.172 1.00 91.12 87 TYR A N 1
ATOM 709 C CA . TYR A 1 87 ? -5.888 -2.662 -3.835 1.00 91.12 87 TYR A CA 1
ATOM 710 C C . TYR A 1 87 ? -7.260 -2.300 -3.235 1.00 91.12 87 TYR A C 1
ATOM 712 O O . TYR A 1 87 ? -7.581 -2.739 -2.128 1.00 91.12 87 TYR A O 1
ATOM 720 N N . GLY A 1 88 ? -8.070 -1.490 -3.924 1.00 90.75 88 GLY A N 1
ATOM 721 C CA . GLY A 1 88 ? -9.396 -1.071 -3.472 1.00 90.75 88 GLY A CA 1
ATOM 722 C C . GLY A 1 88 ? -9.370 -0.221 -2.201 1.00 90.75 88 GLY A C 1
ATOM 723 O O . GLY A 1 88 ? -10.300 -0.283 -1.394 1.00 90.75 88 GLY A O 1
ATOM 724 N N . LEU A 1 89 ? -8.310 0.567 -1.997 1.00 91.69 89 LEU A N 1
ATOM 725 C CA . LEU A 1 89 ? -8.170 1.394 -0.801 1.00 91.69 89 LEU A CA 1
ATOM 726 C C . LEU A 1 89 ? -9.228 2.506 -0.775 1.00 91.69 89 LEU A C 1
ATOM 728 O O . LEU A 1 89 ? -9.503 3.149 -1.792 1.00 91.69 89 LEU A O 1
ATOM 732 N N . LEU A 1 90 ? -9.796 2.742 0.413 1.00 90.00 90 LEU A N 1
ATOM 733 C CA . LEU A 1 90 ? -10.721 3.854 0.670 1.00 90.00 90 LEU A CA 1
ATOM 734 C C . LEU A 1 90 ? -9.962 5.182 0.812 1.00 90.00 90 LEU A C 1
ATOM 736 O O . LEU A 1 90 ? -10.384 6.204 0.279 1.00 90.00 90 LEU A O 1
ATOM 740 N N . GLN A 1 91 ? -8.816 5.138 1.496 1.00 87.81 91 GLN A N 1
ATOM 741 C CA . GLN A 1 91 ? -7.888 6.250 1.681 1.00 87.81 91 GLN A CA 1
ATOM 742 C C . GLN A 1 91 ? -6.451 5.726 1.596 1.00 87.81 91 GLN A C 1
ATOM 744 O O . GLN A 1 91 ? -6.163 4.619 2.063 1.00 87.81 91 GLN A O 1
ATOM 749 N N . LEU A 1 92 ? -5.543 6.527 1.036 1.00 87.06 92 L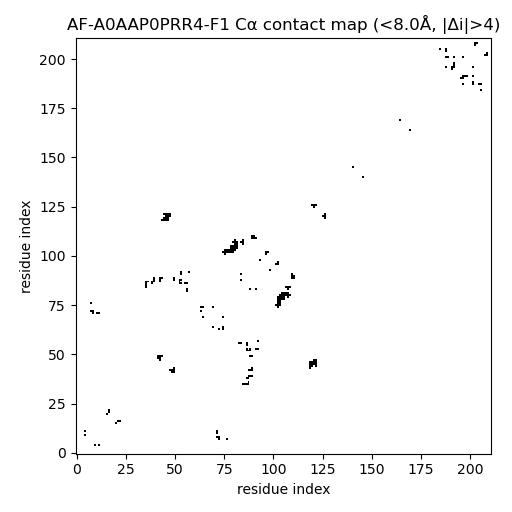EU A N 1
ATOM 750 C CA . LEU A 1 92 ? -4.120 6.199 1.028 1.00 87.06 92 LEU A CA 1
ATOM 751 C C . LEU A 1 92 ? -3.541 6.221 2.455 1.00 87.06 92 LEU A C 1
ATOM 753 O O . LEU A 1 92 ? -3.744 7.192 3.194 1.00 87.06 92 LEU A O 1
ATOM 757 N N . PRO A 1 93 ? -2.792 5.181 2.867 1.00 85.81 93 PRO A N 1
ATOM 758 C CA . PRO A 1 93 ? -2.142 5.169 4.164 1.00 85.81 93 PRO A CA 1
ATOM 759 C C . PRO A 1 93 ? -1.036 6.220 4.230 1.00 85.81 93 PRO A C 1
ATOM 761 O O . PRO A 1 93 ? -0.226 6.390 3.320 1.00 85.81 93 PRO A O 1
ATOM 764 N N . SER A 1 94 ? -0.973 6.905 5.367 1.00 76.44 94 SER A N 1
ATOM 765 C CA . SER A 1 94 ? -0.024 7.987 5.607 1.00 76.44 94 SER A CA 1
ATOM 766 C C . SER A 1 94 ? 1.364 7.440 5.981 1.00 76.44 94 SER A C 1
ATOM 768 O O . SER A 1 94 ? 1.731 7.399 7.157 1.00 76.44 94 SER A O 1
ATOM 770 N N . MET A 1 95 ? 2.132 6.997 4.983 1.00 77.69 95 MET A N 1
ATOM 771 C CA . MET A 1 95 ? 3.490 6.452 5.149 1.00 77.69 95 MET A CA 1
ATOM 772 C C . MET A 1 95 ? 4.581 7.492 4.874 1.00 77.69 95 MET A C 1
ATOM 774 O O . MET A 1 95 ? 4.343 8.452 4.145 1.00 77.69 95 MET A O 1
ATOM 778 N N . SER A 1 96 ? 5.783 7.307 5.433 1.00 67.00 96 SER A N 1
ATOM 779 C CA . SER A 1 96 ? 6.958 8.165 5.172 1.00 67.00 96 SER A CA 1
ATOM 780 C C . SER A 1 96 ? 7.250 8.322 3.678 1.00 67.00 96 SER A C 1
ATOM 782 O O . SER A 1 96 ? 7.592 9.401 3.213 1.00 67.00 96 SER A O 1
ATOM 784 N N . GLU A 1 97 ? 7.049 7.246 2.929 1.00 72.06 97 GLU A N 1
ATOM 785 C CA . GLU A 1 97 ? 7.244 7.115 1.490 1.00 72.06 97 GLU A CA 1
ATOM 786 C C . GLU A 1 97 ? 6.329 8.056 0.695 1.00 72.06 97 GLU A C 1
ATOM 788 O O . GLU A 1 97 ? 6.786 8.751 -0.211 1.00 72.06 97 GLU A O 1
ATOM 793 N N . VAL A 1 98 ? 5.052 8.113 1.086 1.00 68.56 98 VAL A N 1
ATOM 794 C CA . VAL A 1 98 ? 4.021 8.951 0.452 1.00 68.56 98 VAL A CA 1
ATOM 795 C C . VAL A 1 98 ? 4.140 10.404 0.926 1.00 68.56 98 VAL A C 1
ATOM 797 O O . VAL A 1 98 ? 3.965 11.331 0.146 1.00 68.56 98 VAL A O 1
ATOM 800 N N . LYS A 1 99 ? 4.497 10.621 2.199 1.00 67.19 99 LYS A N 1
ATOM 801 C CA . LYS A 1 99 ? 4.643 11.961 2.799 1.00 67.19 99 LYS A CA 1
ATOM 802 C C . LYS A 1 99 ? 5.800 12.769 2.235 1.00 67.19 99 LYS A C 1
ATOM 804 O O . LYS A 1 99 ? 5.724 13.990 2.214 1.00 67.19 99 LYS A O 1
ATOM 809 N N . ASN A 1 100 ? 6.869 12.107 1.806 1.00 64.88 100 ASN A N 1
ATOM 810 C CA . ASN A 1 100 ? 8.056 12.785 1.296 1.00 64.88 100 ASN A CA 1
ATOM 811 C C . ASN A 1 100 ? 7.896 13.253 -0.167 1.00 64.88 100 ASN A C 1
ATOM 813 O O . ASN A 1 100 ? 8.902 13.566 -0.797 1.00 64.88 100 ASN A O 1
ATOM 817 N N . TYR A 1 101 ? 6.667 13.261 -0.715 1.00 59.78 101 TYR A N 1
ATOM 818 C CA . TYR A 1 101 ? 6.321 13.647 -2.097 1.00 59.78 101 TYR A CA 1
ATOM 819 C C . TYR A 1 101 ? 7.165 12.959 -3.182 1.00 59.78 101 TYR A C 1
ATOM 821 O O . TYR A 1 101 ? 7.299 13.455 -4.294 1.00 59.78 101 TYR A O 1
ATOM 829 N N . SER A 1 102 ? 7.759 11.806 -2.865 1.00 63.34 102 SER A N 1
ATOM 830 C CA . SER A 1 102 ? 8.699 11.135 -3.768 1.00 63.34 102 SER A CA 1
ATOM 831 C C . SER A 1 102 ? 8.021 10.349 -4.893 1.00 63.34 102 SER A C 1
ATOM 833 O O . SER A 1 102 ? 8.711 9.846 -5.775 1.00 63.34 102 SER A O 1
ATOM 835 N N . LEU A 1 103 ? 6.695 10.202 -4.824 1.00 71.62 103 LEU A N 1
ATOM 836 C CA . LEU A 1 103 ? 5.898 9.265 -5.610 1.00 71.62 103 LEU A CA 1
ATOM 837 C C . LEU A 1 103 ? 4.618 9.958 -6.064 1.00 71.62 103 LEU A C 1
ATOM 839 O O . LEU A 1 103 ? 3.986 10.657 -5.268 1.00 71.62 103 LEU A O 1
ATOM 843 N N . SER A 1 104 ? 4.236 9.743 -7.321 1.00 75.75 104 SER A N 1
ATOM 844 C CA . SER A 1 104 ? 3.004 10.307 -7.864 1.00 75.75 104 SER A CA 1
ATOM 845 C C . SER A 1 104 ? 1.778 9.643 -7.220 1.00 75.75 104 SER A C 1
ATOM 847 O O . SER A 1 104 ? 1.651 8.414 -7.168 1.00 75.75 104 SER A O 1
ATOM 849 N N . THR A 1 105 ? 0.864 10.473 -6.716 1.00 80.12 105 THR A N 1
ATOM 850 C CA . THR A 1 105 ? -0.464 10.062 -6.235 1.00 80.12 105 THR A CA 1
ATOM 851 C C . THR A 1 105 ? -1.527 10.130 -7.333 1.00 80.12 105 THR A C 1
ATOM 853 O O . THR A 1 105 ? -2.714 9.971 -7.044 1.00 80.12 105 THR A O 1
ATOM 856 N N . ASP A 1 106 ? -1.118 10.363 -8.581 1.00 82.00 106 ASP A N 1
ATOM 857 C CA . ASP A 1 106 ? -2.029 10.529 -9.707 1.00 82.00 106 ASP A CA 1
ATOM 858 C C . ASP A 1 106 ? -2.802 9.230 -9.972 1.00 82.00 106 ASP A C 1
ATOM 860 O O . ASP A 1 106 ? -2.279 8.115 -9.869 1.00 82.00 106 ASP A O 1
ATOM 864 N N . GLY A 1 107 ? -4.091 9.371 -10.280 1.00 81.12 107 GLY A N 1
ATOM 865 C CA . GLY A 1 107 ? -4.987 8.240 -10.521 1.00 81.12 107 GLY A CA 1
ATOM 866 C C . GLY A 1 107 ? -5.603 7.616 -9.266 1.00 81.12 107 GLY A C 1
ATOM 867 O O . GLY A 1 107 ? -6.353 6.652 -9.398 1.00 81.12 107 GLY A O 1
ATOM 868 N N . PHE A 1 108 ? -5.351 8.145 -8.062 1.00 87.06 108 PHE A N 1
ATOM 869 C CA . PHE A 1 108 ? -6.127 7.762 -6.879 1.00 87.06 108 PHE A CA 1
ATOM 870 C C . PHE A 1 108 ? -7.378 8.625 -6.732 1.00 87.06 108 PHE A C 1
ATOM 872 O O . PHE A 1 108 ? -7.286 9.833 -6.533 1.00 87.06 108 PHE A O 1
ATOM 879 N N . VAL A 1 109 ? -8.547 7.987 -6.743 1.00 85.75 109 VAL A N 1
ATOM 880 C CA . VAL A 1 109 ? -9.820 8.647 -6.435 1.00 85.75 109 VAL A CA 1
ATOM 881 C C . VAL A 1 109 ? -10.219 8.280 -5.005 1.00 85.75 109 VAL A C 1
ATOM 883 O O . VAL A 1 109 ? -10.632 7.129 -4.783 1.00 85.75 109 VAL A O 1
ATOM 886 N N . PRO A 1 110 ? -10.067 9.191 -4.021 1.00 82.00 110 PRO A N 1
ATOM 887 C CA . PRO A 1 110 ? -10.522 8.946 -2.661 1.00 82.00 110 PRO A CA 1
ATOM 888 C C . PRO A 1 110 ? -12.039 8.783 -2.641 1.00 82.00 110 PRO A C 1
ATOM 890 O O . PRO A 1 110 ? -12.762 9.395 -3.422 1.00 82.00 110 PRO A O 1
ATOM 893 N N . VAL A 1 111 ? -12.526 7.937 -1.739 1.00 80.50 111 VAL A N 1
ATOM 894 C CA . VAL A 1 111 ? -13.966 7.821 -1.529 1.00 80.50 111 VAL A CA 1
ATOM 895 C C . VAL A 1 111 ? -14.383 8.913 -0.553 1.00 80.50 111 VAL A C 1
ATOM 897 O O . VAL A 1 111 ? -14.073 8.824 0.636 1.00 80.50 111 VAL A O 1
ATOM 900 N N . GLU A 1 112 ? -15.050 9.941 -1.068 1.00 65.62 112 GLU A N 1
ATOM 901 C CA . GLU A 1 112 ? -15.646 11.005 -0.260 1.00 65.62 112 GLU A CA 1
ATOM 902 C C . GLU A 1 112 ? -16.767 10.403 0.623 1.00 65.62 112 GLU A C 1
ATOM 904 O O . GLU A 1 112 ? -17.368 9.383 0.274 1.00 65.62 112 GLU A O 1
ATOM 909 N N . ASP A 1 113 ? -16.967 10.957 1.822 1.00 64.44 113 ASP A N 1
ATOM 910 C CA . ASP A 1 113 ? -18.033 10.592 2.782 1.00 64.44 113 ASP A CA 1
ATOM 911 C C . ASP A 1 113 ? -17.866 9.332 3.654 1.00 64.44 113 ASP A C 1
ATOM 913 O O . ASP A 1 113 ? -18.852 8.733 4.089 1.00 64.44 113 ASP A O 1
ATOM 917 N N . ILE A 1 114 ? -16.638 8.916 3.992 1.00 72.88 114 ILE A N 1
ATOM 918 C CA . ILE A 1 114 ? -16.442 7.773 4.907 1.00 72.88 114 ILE A CA 1
ATOM 919 C C . ILE A 1 114 ? -15.616 8.144 6.127 1.00 72.88 114 ILE A C 1
ATOM 921 O O . ILE A 1 114 ? -14.404 8.355 6.055 1.00 72.88 114 ILE A O 1
ATOM 925 N N . ASN A 1 115 ? -16.253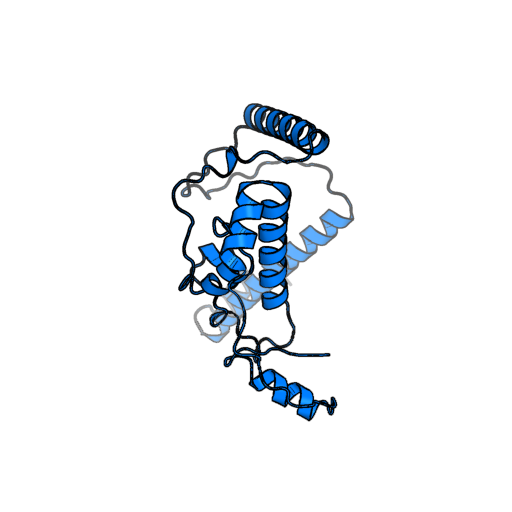 8.079 7.297 1.00 77.56 115 ASN A N 1
ATOM 926 C CA . ASN A 1 115 ? -15.529 8.066 8.556 1.00 77.56 115 ASN A CA 1
ATOM 927 C C . ASN A 1 115 ? -14.914 6.679 8.791 1.00 77.56 115 ASN A C 1
ATOM 929 O O . ASN A 1 115 ? -15.559 5.750 9.280 1.00 77.56 115 ASN A O 1
ATOM 933 N N . ILE A 1 116 ? -13.627 6.540 8.466 1.00 79.38 116 ILE A N 1
ATOM 934 C CA . ILE A 1 116 ? -12.876 5.286 8.624 1.00 79.38 116 ILE A CA 1
ATOM 935 C C . ILE A 1 116 ? -12.955 4.762 10.060 1.00 79.38 116 ILE A C 1
ATOM 937 O O . ILE A 1 116 ? -12.901 3.552 10.261 1.00 79.38 116 ILE A O 1
ATOM 941 N N . ALA A 1 117 ? -13.081 5.620 11.076 1.00 79.25 117 ALA A N 1
ATOM 942 C CA . ALA A 1 117 ? -13.162 5.185 12.472 1.00 79.25 117 ALA A CA 1
ATOM 943 C C . ALA A 1 117 ? -14.461 4.420 12.791 1.00 79.25 117 ALA A C 1
ATOM 945 O O . ALA A 1 117 ? -14.457 3.519 13.641 1.00 79.25 117 ALA A O 1
ATOM 946 N N . GLU A 1 118 ? -15.542 4.739 12.080 1.00 84.00 118 GLU A N 1
ATOM 947 C CA . GLU A 1 118 ? -16.879 4.199 12.316 1.00 84.00 118 GLU A CA 1
ATOM 948 C C . GLU A 1 118 ? -17.055 2.775 11.776 1.00 84.00 118 GLU A C 1
ATOM 950 O O . GLU A 1 118 ? -17.844 2.004 12.325 1.00 84.00 118 GLU A O 1
ATOM 955 N N . ILE A 1 119 ? -16.264 2.380 10.772 1.00 84.12 119 ILE A N 1
ATOM 956 C CA . ILE A 1 119 ? -16.318 1.037 10.181 1.00 84.12 119 ILE A CA 1
ATOM 957 C C . ILE A 1 119 ? -16.019 -0.008 11.264 1.00 84.12 119 ILE A C 1
ATOM 959 O O . ILE A 1 119 ? -14.939 -0.007 11.870 1.00 84.12 119 ILE A O 1
ATOM 963 N N . LYS A 1 120 ? -16.990 -0.895 11.500 1.00 87.44 120 LYS A N 1
ATOM 964 C CA . LYS A 1 120 ? -16.937 -1.981 12.490 1.00 87.44 120 LYS A CA 1
ATOM 965 C C . LYS A 1 120 ? -16.384 -3.252 11.850 1.00 87.44 120 LYS A C 1
ATOM 967 O O . LYS A 1 120 ? -16.512 -3.458 10.643 1.00 87.44 120 LYS A O 1
ATOM 972 N N . TYR A 1 121 ? -15.790 -4.125 12.659 1.00 89.50 121 TYR A N 1
ATOM 973 C CA . TYR A 1 121 ? -15.511 -5.484 12.195 1.00 89.50 121 TYR A CA 1
ATOM 974 C C . TYR A 1 121 ? -16.812 -6.276 12.071 1.00 89.50 121 TYR A C 1
ATOM 976 O O . TYR A 1 121 ? -17.680 -6.193 12.945 1.00 89.50 121 TYR A O 1
ATOM 984 N N . LYS A 1 122 ? -16.919 -7.108 11.029 1.00 88.44 122 LYS A N 1
ATOM 985 C CA . LYS A 1 122 ? -18.018 -8.081 10.915 1.00 88.44 122 LYS A CA 1
ATOM 986 C C . LYS A 1 122 ? -17.982 -9.116 12.050 1.00 88.44 122 LYS A C 1
ATOM 988 O O . LYS A 1 122 ? -19.016 -9.598 12.505 1.00 88.44 122 LYS A O 1
ATOM 993 N N . ASP A 1 123 ? -16.781 -9.436 12.525 1.00 89.00 123 ASP A N 1
ATOM 994 C CA . ASP A 1 123 ? -16.533 -10.374 13.617 1.00 89.00 123 ASP A CA 1
ATOM 995 C C . ASP A 1 123 ? -16.639 -9.698 14.997 1.00 89.00 123 ASP A C 1
ATOM 997 O O . ASP A 1 123 ? -15.866 -8.801 15.353 1.00 89.00 123 ASP A O 1
ATOM 1001 N N . LYS A 1 124 ? -17.584 -10.184 15.812 1.00 87.31 124 LYS A N 1
ATOM 1002 C CA . LYS A 1 124 ? -17.868 -9.670 17.161 1.00 87.31 124 LYS A CA 1
ATOM 1003 C C . LYS A 1 124 ? -16.681 -9.826 18.121 1.00 87.31 124 LYS A C 1
ATOM 1005 O O . LYS A 1 124 ? -16.509 -8.991 19.013 1.00 87.31 124 LYS A O 1
ATOM 1010 N N . SER A 1 125 ? -15.865 -10.870 17.961 1.00 88.31 125 SER A N 1
ATOM 1011 C CA . SER A 1 125 ? -14.708 -11.130 18.828 1.00 88.31 125 SER A CA 1
ATOM 1012 C C . SER A 1 125 ? -13.614 -10.078 18.619 1.00 88.31 125 SER A C 1
ATOM 1014 O O . SER A 1 125 ? -13.130 -9.466 19.579 1.00 88.31 125 SER A O 1
ATOM 1016 N N . ARG A 1 126 ? -13.316 -9.778 17.352 1.00 86.25 126 ARG A N 1
ATOM 1017 C CA . ARG A 1 126 ? -12.336 -8.771 16.940 1.00 86.25 126 ARG A CA 1
ATOM 1018 C C . ARG A 1 126 ? -12.786 -7.358 17.274 1.00 86.25 126 ARG A C 1
ATOM 1020 O O . ARG A 1 126 ? -11.977 -6.571 17.757 1.00 86.25 126 ARG A O 1
ATOM 1027 N N . GLU A 1 127 ? -14.078 -7.054 17.161 1.00 84.56 127 GLU A N 1
ATOM 1028 C CA . GLU A 1 127 ? -14.613 -5.763 17.608 1.00 84.56 127 GLU A CA 1
ATOM 1029 C C . GLU A 1 127 ? -14.471 -5.572 19.130 1.00 84.56 127 GLU A C 1
ATOM 1031 O O . GLU A 1 127 ? -14.109 -4.488 19.596 1.00 84.56 127 GLU A O 1
ATOM 1036 N N . LYS A 1 128 ? -14.682 -6.629 19.928 1.00 85.81 128 LYS A N 1
ATOM 1037 C CA . LYS A 1 128 ? -14.449 -6.580 21.382 1.00 85.81 128 LYS A CA 1
ATOM 1038 C C . LYS A 1 128 ? -12.972 -6.334 21.697 1.00 85.81 128 LYS A C 1
ATOM 1040 O O . LYS A 1 128 ? -12.667 -5.525 22.573 1.00 85.81 128 LYS A O 1
ATOM 1045 N N . GLN A 1 129 ? -12.064 -6.990 20.975 1.00 87.69 129 GLN A N 1
ATOM 1046 C CA . GLN A 1 129 ? -10.624 -6.766 21.113 1.00 87.69 129 GLN A CA 1
ATOM 1047 C C . GLN A 1 129 ? -10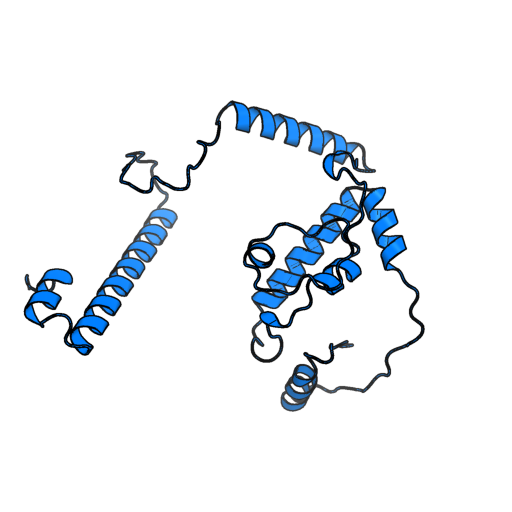.224 -5.345 20.695 1.00 87.69 129 GLN A C 1
ATOM 1049 O O . GLN A 1 129 ? -9.469 -4.696 21.415 1.00 87.69 129 GLN A O 1
ATOM 1054 N N . ARG A 1 130 ? -10.792 -4.812 19.605 1.00 85.69 130 ARG A N 1
ATOM 1055 C CA . ARG A 1 130 ? -10.578 -3.425 19.163 1.00 85.69 130 ARG A CA 1
ATOM 1056 C C . ARG A 1 130 ? -10.930 -2.435 20.259 1.00 85.69 130 ARG A C 1
ATOM 1058 O O . ARG A 1 130 ? -10.114 -1.584 20.591 1.00 85.69 130 ARG A O 1
ATOM 1065 N N . LYS A 1 131 ? -12.122 -2.564 20.847 1.00 85.94 131 LYS A N 1
ATOM 1066 C CA . LYS A 1 131 ? -12.584 -1.674 21.921 1.00 85.94 131 LYS A CA 1
ATOM 1067 C C . LYS A 1 131 ? -11.681 -1.744 23.151 1.00 85.94 131 LYS A C 1
ATOM 1069 O O . LYS A 1 131 ? -11.387 -0.707 23.733 1.00 85.94 131 LYS A O 1
ATOM 1074 N N . LYS A 1 132 ? -11.203 -2.939 23.522 1.00 88.81 132 LYS A N 1
ATOM 1075 C CA . LYS A 1 132 ? -10.216 -3.101 24.604 1.00 88.81 132 LYS A CA 1
ATOM 1076 C C . LYS A 1 132 ? -8.899 -2.391 24.280 1.00 88.81 132 LYS A C 1
ATOM 1078 O O . LYS A 1 132 ? -8.409 -1.629 25.103 1.00 88.81 132 LYS A O 1
ATOM 1083 N N . ASN A 1 133 ? -8.369 -2.587 23.073 1.00 87.62 133 ASN A N 1
ATOM 1084 C CA . ASN A 1 133 ? -7.124 -1.953 22.635 1.00 87.62 133 ASN A CA 1
ATOM 1085 C C . ASN A 1 133 ? -7.254 -0.428 22.536 1.00 87.62 133 ASN A C 1
ATOM 1087 O O . ASN A 1 133 ? -6.303 0.285 22.841 1.00 87.62 133 ASN A O 1
ATOM 1091 N N . LEU A 1 134 ? -8.417 0.074 22.111 1.00 85.62 134 LEU A N 1
ATOM 1092 C CA . LEU A 1 134 ? -8.686 1.505 22.020 1.00 85.62 134 LEU A CA 1
ATOM 1093 C C . LEU A 1 134 ? -8.695 2.147 23.410 1.00 85.62 134 LEU A C 1
ATOM 1095 O O . LEU A 1 134 ? -7.955 3.101 23.618 1.00 85.62 134 LEU A O 1
ATOM 1099 N N . LYS A 1 135 ? -9.420 1.553 24.368 1.00 86.94 135 LYS A N 1
ATOM 1100 C CA . LYS A 1 135 ? -9.423 1.997 25.771 1.00 86.94 135 LYS A CA 1
ATOM 1101 C C . LYS A 1 135 ? -8.024 1.967 26.382 1.00 86.94 135 LYS A C 1
ATOM 1103 O O . LYS A 1 135 ? -7.567 2.978 26.893 1.00 86.94 135 LYS A O 1
ATOM 1108 N N . ALA A 1 136 ? -7.291 0.865 26.216 1.00 87.31 136 ALA A N 1
ATOM 1109 C CA . ALA A 1 136 ? -5.916 0.760 26.707 1.00 87.31 136 ALA A CA 1
ATOM 1110 C C . ALA A 1 136 ? -4.989 1.825 26.088 1.00 87.31 136 ALA A C 1
ATOM 1112 O O . ALA A 1 136 ? -4.095 2.347 26.750 1.00 87.31 136 ALA A O 1
ATOM 1113 N N . LYS A 1 137 ? -5.194 2.176 24.811 1.00 85.19 137 LYS A N 1
ATOM 1114 C CA . LYS A 1 137 ? -4.424 3.222 24.128 1.00 85.19 137 LYS A CA 1
ATOM 1115 C C . LYS A 1 137 ? -4.800 4.626 24.605 1.00 85.19 137 LYS A C 1
ATOM 1117 O O . LYS A 1 137 ? -3.920 5.480 24.683 1.00 85.19 137 LYS A O 1
ATOM 1122 N N . GLU A 1 138 ? -6.073 4.872 24.899 1.00 85.81 138 GLU A N 1
ATOM 1123 C CA . GLU A 1 138 ? -6.562 6.125 25.483 1.00 85.81 138 GLU A CA 1
ATOM 1124 C C . GLU A 1 138 ? -6.042 6.308 26.910 1.00 85.81 138 GLU A C 1
ATOM 1126 O O . GLU A 1 138 ? -5.464 7.349 27.208 1.00 85.81 138 GLU A O 1
ATOM 1131 N N . GLU A 1 139 ? -6.125 5.270 27.742 1.00 83.56 139 GLU A N 1
ATOM 1132 C CA . GLU A 1 139 ? -5.567 5.236 29.097 1.00 83.56 139 GLU A CA 1
ATOM 1133 C C . GLU A 1 139 ? -4.048 5.456 29.078 1.00 83.56 139 GLU A C 1
ATOM 1135 O O . GLU A 1 139 ? -3.535 6.315 29.792 1.00 83.56 139 GLU A O 1
ATOM 1140 N N . ALA A 1 140 ? -3.313 4.775 28.189 1.00 83.06 140 ALA A N 1
ATOM 1141 C CA . ALA A 1 140 ? -1.874 4.990 28.027 1.00 83.06 140 ALA A CA 1
ATOM 1142 C C . ALA A 1 140 ? -1.533 6.415 27.556 1.00 83.06 140 ALA A C 1
ATOM 1144 O O . ALA A 1 140 ? -0.505 6.971 27.950 1.00 83.06 140 ALA A O 1
ATOM 1145 N N . ARG A 1 141 ? -2.382 7.020 26.714 1.00 81.50 141 ARG A N 1
ATOM 1146 C CA . ARG A 1 141 ? -2.216 8.404 26.245 1.00 81.50 141 ARG A CA 1
ATOM 1147 C C . ARG A 1 141 ? -2.556 9.425 27.334 1.00 81.50 141 ARG A C 1
ATOM 1149 O O . ARG A 1 141 ? -1.931 10.480 27.350 1.00 81.50 141 ARG A O 1
ATOM 1156 N N . ALA A 1 142 ? -3.499 9.119 28.221 1.00 79.25 142 ALA A N 1
ATOM 1157 C CA . ALA A 1 142 ? -3.829 9.942 29.381 1.00 79.25 142 ALA A CA 1
ATOM 1158 C C . ALA A 1 142 ? -2.727 9.879 30.450 1.00 79.25 142 ALA A C 1
ATOM 1160 O O . ALA A 1 142 ? -2.389 10.900 31.040 1.00 79.25 142 ALA A O 1
ATOM 1161 N N . LEU A 1 143 ? -2.118 8.704 30.648 1.00 76.81 143 LEU A N 1
ATOM 1162 C CA . LEU A 1 143 ? -1.029 8.507 31.610 1.00 76.81 143 LEU A CA 1
ATOM 1163 C C . LEU A 1 143 ? 0.308 9.105 31.140 1.00 76.81 143 LEU A C 1
ATOM 1165 O O . LEU A 1 143 ? 1.149 9.469 31.954 1.00 76.81 143 LEU A O 1
ATOM 1169 N N . ASN A 1 144 ? 0.522 9.183 29.825 1.00 65.81 144 ASN A N 1
ATOM 1170 C CA . ASN A 1 144 ? 1.688 9.817 29.213 1.00 65.81 144 ASN A CA 1
ATOM 1171 C C . ASN A 1 144 ? 1.232 10.767 28.096 1.00 65.81 144 ASN A C 1
ATOM 1173 O O . ASN A 1 144 ? 1.263 10.388 26.914 1.00 65.81 144 ASN A O 1
ATOM 1177 N N . PRO A 1 145 ? 0.823 12.005 28.431 1.00 62.56 145 PRO A N 1
ATOM 1178 C CA . PRO A 1 145 ? 0.602 13.023 27.421 1.00 62.56 145 PRO A CA 1
ATOM 1179 C C . PRO A 1 145 ? 1.932 13.246 26.698 1.00 62.56 145 PRO A C 1
ATOM 1181 O O . PRO A 1 145 ? 2.906 13.725 27.276 1.00 62.56 145 PRO A O 1
ATOM 1184 N N . LYS A 1 146 ? 2.008 12.833 25.426 1.00 60.94 146 LYS A N 1
ATOM 1185 C CA . LYS A 1 146 ? 3.188 13.103 24.599 1.00 60.94 146 LYS A CA 1
ATOM 1186 C C . LYS A 1 146 ? 3.430 14.614 24.638 1.00 60.94 146 LYS A C 1
ATOM 1188 O O . LYS A 1 146 ? 2.500 15.341 24.282 1.00 60.94 146 LYS A O 1
ATOM 1193 N N . PRO A 1 147 ? 4.630 15.094 25.017 1.00 51.56 147 PRO A N 1
ATOM 1194 C CA . PRO A 1 147 ? 4.919 16.512 24.930 1.00 51.56 147 PRO A CA 1
ATOM 1195 C C . PRO A 1 147 ? 4.695 16.928 23.481 1.00 51.56 147 PRO A C 1
ATOM 1197 O O . PRO A 1 147 ? 5.177 16.262 22.554 1.00 51.56 147 PRO A O 1
ATOM 1200 N N . HIS A 1 148 ? 3.908 17.985 23.285 1.00 53.47 148 HIS A N 1
ATOM 1201 C CA . HIS A 1 148 ? 3.798 18.645 21.996 1.00 53.47 148 HIS A CA 1
ATOM 1202 C C . HIS A 1 148 ? 5.224 18.965 21.550 1.00 53.47 148 HIS A C 1
ATOM 1204 O O . HIS A 1 148 ? 5.888 19.828 22.120 1.00 53.47 148 HIS A O 1
ATOM 1210 N N . LYS A 1 149 ? 5.737 18.206 20.577 1.00 46.84 149 LYS A N 1
ATOM 1211 C CA . LYS A 1 149 ? 7.018 18.513 19.951 1.00 46.84 149 LYS A CA 1
ATOM 1212 C C . LYS A 1 149 ? 6.804 19.783 19.142 1.00 46.84 149 LYS A C 1
ATOM 1214 O O . LYS A 1 149 ? 6.473 19.717 17.961 1.00 46.84 149 LYS A O 1
ATOM 1219 N N . ASN A 1 150 ? 6.990 20.927 19.792 1.00 42.22 150 ASN A N 1
ATOM 1220 C CA . ASN A 1 150 ? 7.311 22.159 19.097 1.00 42.22 150 ASN A CA 1
ATOM 1221 C C . ASN A 1 150 ? 8.536 21.858 18.218 1.00 42.22 150 ASN A C 1
ATOM 1223 O O . ASN A 1 150 ? 9.546 21.380 18.740 1.00 42.22 150 ASN A O 1
ATOM 1227 N N . PRO A 1 151 ? 8.495 22.113 16.899 1.00 49.06 151 PRO A N 1
ATOM 1228 C CA . PRO A 1 151 ? 9.624 21.827 16.012 1.00 49.06 151 PRO A CA 1
ATOM 1229 C C . PRO A 1 151 ? 10.880 22.669 16.305 1.00 49.06 151 PRO A C 1
ATOM 1231 O O . PRO A 1 151 ? 11.902 22.485 15.652 1.00 49.06 151 PRO A O 1
ATOM 1234 N N . LYS A 1 152 ? 10.824 23.592 17.273 1.00 44.25 152 LYS A N 1
ATOM 1235 C CA . LYS A 1 152 ? 11.879 24.556 17.598 1.00 44.25 152 LYS A CA 1
ATOM 1236 C C . LYS A 1 152 ? 12.348 24.425 19.049 1.00 44.25 152 LYS A C 1
ATOM 1238 O O . LYS A 1 152 ? 12.161 25.337 19.837 1.00 44.25 152 LYS A O 1
ATOM 1243 N N . ALA A 1 153 ? 12.919 23.283 19.412 1.00 44.94 153 ALA A N 1
ATOM 1244 C CA . ALA A 1 153 ? 13.763 23.157 20.604 1.00 44.94 153 ALA A CA 1
ATOM 1245 C C . ALA A 1 153 ? 14.559 21.846 20.535 1.00 44.94 153 ALA A C 1
ATOM 1247 O O . ALA A 1 153 ? 14.280 20.882 21.242 1.00 44.94 153 ALA A O 1
ATOM 1248 N N . LYS A 1 154 ? 15.547 21.779 19.639 1.00 44.28 154 LYS A N 1
ATOM 1249 C CA . LYS A 1 154 ? 16.688 20.873 19.825 1.00 44.28 154 LYS A CA 1
ATOM 1250 C C . LYS A 1 154 ? 17.832 21.708 20.386 1.00 44.28 154 LYS A C 1
ATOM 1252 O O . LYS A 1 154 ? 18.721 22.121 19.655 1.00 44.28 154 LYS A O 1
ATOM 1257 N N . GLY A 1 155 ? 17.737 22.000 21.675 1.00 42.03 155 GLY A N 1
ATOM 1258 C CA . GLY A 1 155 ? 18.812 22.562 22.477 1.00 42.03 155 GLY A CA 1
ATOM 1259 C C . GLY A 1 155 ? 18.878 21.760 23.766 1.00 42.03 155 GLY A C 1
ATOM 1260 O O . GLY A 1 155 ? 17.957 21.836 24.568 1.00 42.03 155 GLY A O 1
ATOM 1261 N N . ASN A 1 156 ? 19.910 20.926 23.871 1.00 43.44 156 ASN A N 1
ATOM 1262 C CA . ASN A 1 156 ? 20.481 20.326 25.077 1.00 43.44 156 ASN A CA 1
ATOM 1263 C C . ASN A 1 156 ? 19.527 20.053 26.252 1.00 43.44 156 ASN A C 1
ATOM 1265 O O . ASN A 1 156 ? 19.354 20.884 27.137 1.00 43.44 156 ASN A O 1
ATOM 1269 N N . ALA A 1 157 ? 19.027 18.822 26.333 1.00 38.22 157 ALA A N 1
ATOM 1270 C CA . ALA A 1 157 ? 18.612 18.239 27.604 1.00 38.22 157 ALA A CA 1
ATOM 1271 C C . ALA A 1 157 ? 19.140 16.803 27.668 1.00 38.22 157 ALA A C 1
ATOM 1273 O O . ALA A 1 157 ? 18.541 15.869 27.133 1.00 38.22 157 ALA A O 1
ATOM 1274 N N . ALA A 1 158 ? 20.320 16.657 28.267 1.00 46.78 158 ALA A N 1
ATOM 1275 C CA . ALA A 1 158 ? 20.857 15.375 28.688 1.00 46.78 158 ALA A CA 1
ATOM 1276 C C . ALA A 1 158 ? 20.013 14.872 29.869 1.00 46.78 158 ALA A C 1
ATOM 1278 O O . ALA A 1 158 ? 20.204 15.302 31.003 1.00 46.78 158 ALA A O 1
ATOM 1279 N N . ASP A 1 159 ? 19.050 13.992 29.592 1.00 41.00 159 ASP A N 1
ATOM 1280 C CA . ASP A 1 159 ? 18.287 13.306 30.633 1.00 41.00 159 ASP A CA 1
ATOM 1281 C C . ASP A 1 159 ? 19.005 12.009 31.036 1.00 41.00 159 ASP A C 1
ATOM 1283 O O . ASP A 1 159 ? 19.032 11.005 30.314 1.00 41.00 159 ASP A O 1
ATOM 1287 N N . ASN A 1 160 ? 19.629 12.074 32.209 1.00 47.56 160 ASN A N 1
ATOM 1288 C CA . ASN A 1 160 ? 20.327 10.996 32.893 1.00 47.56 160 ASN A CA 1
ATOM 1289 C C . ASN A 1 160 ? 19.323 9.967 33.445 1.00 47.56 160 ASN A C 1
ATOM 1291 O O . ASN A 1 160 ? 19.125 9.844 34.650 1.00 47.56 160 ASN A O 1
ATOM 1295 N N . SER A 1 161 ? 18.731 9.145 32.576 1.00 49.69 161 SER A N 1
ATOM 1296 C CA . SER A 1 161 ? 18.058 7.912 33.002 1.00 49.69 161 SER A CA 1
ATOM 1297 C C . SER A 1 161 ? 18.913 6.694 32.643 1.00 49.69 161 SER A C 1
ATOM 1299 O O . SER A 1 161 ? 18.772 6.064 31.593 1.00 49.69 161 SER A O 1
ATOM 1301 N N . ARG A 1 162 ? 19.837 6.330 33.547 1.00 51.91 162 ARG A N 1
ATOM 1302 C CA . ARG A 1 162 ? 20.595 5.064 33.498 1.00 51.91 162 ARG A CA 1
ATOM 1303 C C . ARG A 1 162 ? 19.652 3.871 33.710 1.00 51.91 162 ARG A C 1
ATOM 1305 O O . ARG A 1 162 ? 19.661 3.213 34.745 1.00 51.91 162 ARG A O 1
ATOM 1312 N N . LYS A 1 163 ? 18.853 3.541 32.696 1.00 58.25 163 LYS A N 1
ATOM 1313 C CA . LYS A 1 163 ? 18.279 2.201 32.549 1.00 58.25 163 LYS A CA 1
ATOM 1314 C C . LYS A 1 163 ? 19.432 1.262 32.199 1.00 58.25 163 LYS A C 1
ATOM 1316 O O . LYS A 1 163 ? 20.145 1.509 31.226 1.00 58.25 163 LYS A O 1
ATOM 1321 N N . LYS A 1 164 ? 19.652 0.210 32.999 1.00 54.81 164 LYS A N 1
ATOM 1322 C CA . LYS A 1 164 ? 20.663 -0.830 32.728 1.00 54.81 164 LYS A CA 1
ATOM 1323 C C . LYS A 1 164 ? 20.390 -1.449 31.348 1.00 54.81 164 LYS A C 1
ATOM 1325 O O . LYS A 1 164 ? 19.527 -2.311 31.211 1.00 54.81 164 LYS A O 1
ATOM 1330 N N . LYS A 1 165 ? 21.102 -0.977 30.319 1.00 62.28 165 LYS A N 1
ATOM 1331 C CA . LYS A 1 165 ? 21.048 -1.511 28.951 1.00 62.28 165 LYS A CA 1
ATOM 1332 C C . LYS A 1 165 ? 21.598 -2.940 28.951 1.00 62.28 165 LYS A C 1
ATOM 1334 O O . LYS A 1 165 ? 22.664 -3.199 29.511 1.00 62.28 165 LYS A O 1
ATOM 1339 N N . THR A 1 166 ? 20.894 -3.864 28.306 1.00 70.75 166 THR A N 1
ATOM 1340 C CA . THR A 1 166 ? 21.347 -5.250 28.103 1.00 70.75 166 THR A CA 1
ATOM 1341 C C . THR A 1 166 ? 22.637 -5.271 27.265 1.00 70.75 166 THR A C 1
ATOM 1343 O O . THR A 1 166 ? 22.852 -4.374 26.450 1.00 70.75 166 THR A O 1
ATOM 1346 N N . ALA A 1 167 ? 23.486 -6.298 27.395 1.00 71.69 167 ALA A N 1
ATOM 1347 C CA . ALA A 1 167 ? 24.773 -6.384 26.680 1.00 71.69 167 ALA A CA 1
ATOM 1348 C C . ALA A 1 167 ? 24.657 -6.168 25.152 1.00 71.69 167 ALA A C 1
ATOM 1350 O O . ALA A 1 167 ? 25.492 -5.493 24.553 1.00 71.69 167 ALA A O 1
ATOM 1351 N N . LYS A 1 168 ? 23.569 -6.649 24.532 1.00 69.88 168 LYS A N 1
ATOM 1352 C CA . LYS A 1 168 ? 23.272 -6.437 23.104 1.00 69.88 168 LYS A CA 1
ATOM 1353 C C . LYS A 1 168 ? 23.002 -4.966 22.752 1.00 69.88 168 LYS A C 1
ATOM 1355 O O . LYS A 1 168 ? 23.439 -4.502 21.707 1.00 69.88 168 LYS A O 1
ATOM 1360 N N . GLN A 1 169 ? 22.325 -4.223 23.629 1.00 68.50 169 GLN A N 1
ATOM 1361 C CA . GLN A 1 169 ? 22.072 -2.789 23.438 1.00 68.50 169 GLN A CA 1
ATOM 1362 C C . GLN A 1 169 ? 23.330 -1.940 23.651 1.00 68.50 169 GLN A C 1
ATOM 1364 O O . GLN A 1 169 ? 23.456 -0.899 23.018 1.00 68.50 169 GLN A O 1
ATOM 1369 N N . ARG A 1 170 ? 24.264 -2.375 24.511 1.00 69.44 170 ARG A N 1
ATOM 1370 C CA . ARG A 1 170 ? 25.563 -1.699 24.682 1.00 69.44 170 ARG A CA 1
ATOM 1371 C C . ARG A 1 170 ? 26.418 -1.812 23.421 1.00 69.44 170 ARG A C 1
ATOM 1373 O O . ARG A 1 170 ? 26.908 -0.796 22.956 1.00 69.44 170 ARG A O 1
ATOM 1380 N N . ARG A 1 171 ? 26.503 -3.009 22.826 1.00 68.81 171 ARG A N 1
ATOM 1381 C CA . ARG A 1 171 ? 27.225 -3.221 21.557 1.00 68.81 171 ARG A CA 1
ATOM 1382 C C . ARG A 1 171 ? 26.628 -2.422 20.399 1.00 68.81 171 ARG A C 1
ATOM 1384 O O . ARG A 1 171 ? 27.372 -1.842 19.628 1.00 68.81 171 ARG A O 1
ATOM 1391 N N . ALA A 1 172 ? 25.298 -2.365 20.303 1.00 71.25 172 ALA A N 1
ATOM 1392 C CA . ALA A 1 172 ? 24.630 -1.590 19.258 1.00 71.25 172 ALA A CA 1
ATOM 1393 C C . ALA A 1 172 ? 24.826 -0.072 19.424 1.00 71.25 172 ALA A C 1
ATOM 1395 O O . ALA A 1 172 ? 24.973 0.630 18.434 1.00 71.25 172 ALA A O 1
ATOM 1396 N N . ALA A 1 173 ? 24.832 0.438 20.661 1.00 70.12 173 ALA A N 1
ATOM 1397 C CA . ALA A 1 173 ? 25.119 1.850 20.914 1.00 70.12 173 ALA A CA 1
ATOM 1398 C C . ALA A 1 173 ? 26.569 2.197 20.555 1.00 70.12 173 ALA A C 1
ATOM 1400 O O . ALA A 1 173 ? 26.785 3.160 19.834 1.00 70.12 173 ALA A O 1
ATOM 1401 N N . GLN A 1 174 ? 27.519 1.351 20.963 1.00 67.69 174 GLN A N 1
ATOM 1402 C CA . GLN A 1 174 ? 28.930 1.513 20.621 1.00 67.69 174 GLN A CA 1
ATOM 1403 C C . GLN A 1 174 ? 29.138 1.517 19.100 1.00 67.69 174 GLN A C 1
ATOM 1405 O O . GLN A 1 174 ? 29.708 2.455 18.575 1.00 67.69 174 GLN A O 1
ATOM 1410 N N . SER A 1 175 ? 28.528 0.577 18.363 1.00 71.94 175 SER A N 1
ATOM 1411 C CA . SER A 1 175 ? 28.640 0.562 16.895 1.00 71.94 175 SER A CA 1
ATOM 1412 C C . SER A 1 175 ? 28.056 1.796 16.203 1.00 71.94 175 SER A C 1
ATOM 1414 O O . SER A 1 175 ? 28.439 2.096 15.083 1.00 71.94 175 SER A O 1
ATOM 1416 N N . VAL A 1 176 ? 27.086 2.476 16.822 1.00 77.56 176 VAL A N 1
ATOM 1417 C CA . VAL A 1 176 ? 26.516 3.711 16.264 1.00 77.56 176 VAL A CA 1
ATOM 1418 C C . VAL A 1 176 ? 27.428 4.895 16.573 1.00 77.56 176 VAL A C 1
ATOM 1420 O O . VAL A 1 176 ? 27.682 5.697 15.685 1.00 77.56 176 VAL A O 1
ATOM 1423 N N . GLU A 1 177 ? 27.957 4.966 17.795 1.00 74.31 177 GLU A N 1
ATOM 1424 C CA . GLU A 1 177 ? 28.934 5.983 18.201 1.00 74.31 177 GLU A CA 1
ATOM 1425 C C . GLU A 1 177 ? 30.211 5.900 17.343 1.00 74.31 177 GLU A C 1
ATOM 1427 O O . GLU A 1 177 ? 30.649 6.927 16.825 1.00 74.31 177 GLU A O 1
ATOM 1432 N N . ASP A 1 178 ? 30.713 4.687 17.083 1.00 77.44 178 ASP A N 1
ATOM 1433 C CA . ASP A 1 178 ? 31.879 4.431 16.224 1.00 77.44 178 ASP A CA 1
ATOM 1434 C C . ASP A 1 178 ? 31.628 4.875 14.764 1.00 77.44 178 ASP A C 1
ATOM 1436 O O . ASP A 1 178 ? 32.506 5.426 14.100 1.00 77.44 178 ASP A O 1
ATOM 1440 N N . VAL A 1 179 ? 30.413 4.661 14.241 1.00 77.06 179 VAL A N 1
ATOM 1441 C CA . VAL A 1 179 ? 30.038 5.076 12.874 1.00 77.06 179 VAL A CA 1
ATOM 1442 C C . VAL A 1 179 ? 29.894 6.597 12.774 1.00 77.06 179 VAL A C 1
ATOM 1444 O O . VAL A 1 179 ? 30.346 7.191 11.793 1.00 77.06 179 VAL A O 1
ATOM 1447 N N . ASP A 1 180 ? 29.304 7.235 13.786 1.00 81.56 180 ASP A N 1
ATOM 1448 C CA . ASP A 1 180 ? 29.140 8.691 13.847 1.00 81.56 180 ASP A CA 1
ATOM 1449 C C . ASP A 1 180 ? 30.489 9.415 14.023 1.00 81.56 180 ASP A C 1
ATOM 1451 O O . ASP A 1 180 ? 30.664 10.550 13.570 1.00 81.56 180 ASP A O 1
ATOM 1455 N N . GLU A 1 181 ? 31.453 8.795 14.705 1.00 83.44 181 GLU A N 1
ATOM 1456 C CA . GLU A 1 181 ? 32.842 9.257 14.783 1.00 83.44 181 GLU A CA 1
ATOM 1457 C C . GLU A 1 181 ? 33.544 9.149 13.426 1.00 83.44 181 GLU A C 1
ATOM 1459 O O . GLU A 1 181 ? 34.015 10.159 12.901 1.00 83.44 181 GLU A O 1
ATOM 1464 N N . LEU A 1 182 ? 33.463 7.987 12.772 1.00 83.12 182 LEU A N 1
ATOM 1465 C CA . LEU A 1 182 ? 34.056 7.776 11.450 1.00 83.12 182 LEU A CA 1
ATOM 1466 C C . LEU A 1 182 ? 33.505 8.749 10.389 1.00 83.12 182 LEU A C 1
ATOM 1468 O O . LEU A 1 182 ? 34.235 9.226 9.514 1.00 83.12 182 LEU A O 1
ATOM 1472 N N . GLU A 1 183 ? 32.212 9.085 10.456 1.00 85.69 183 GLU A N 1
ATOM 1473 C CA . GLU A 1 183 ? 31.605 10.051 9.538 1.00 85.69 183 GLU A CA 1
ATOM 1474 C C . GLU A 1 183 ? 32.098 11.489 9.787 1.00 85.69 183 GLU A C 1
ATOM 1476 O O . GLU A 1 183 ? 32.256 12.270 8.837 1.00 85.69 183 GLU A O 1
ATOM 1481 N N . ARG A 1 184 ? 32.371 11.857 11.045 1.00 86.75 184 ARG A N 1
ATOM 1482 C CA . ARG A 1 184 ? 32.955 13.161 11.393 1.00 86.75 184 ARG A CA 1
ATOM 1483 C C . ARG A 1 184 ? 34.375 13.283 10.850 1.00 86.75 184 ARG A C 1
ATOM 1485 O O . ARG A 1 184 ? 34.660 14.273 10.167 1.00 86.75 184 ARG A O 1
ATOM 1492 N N . ASP A 1 185 ? 35.197 12.258 11.034 1.00 84.56 185 ASP A N 1
ATOM 1493 C CA . ASP A 1 185 ? 36.577 12.231 10.542 1.00 84.56 185 ASP A CA 1
ATOM 1494 C C . ASP A 1 185 ? 36.631 12.292 9.016 1.00 84.56 185 ASP A C 1
ATOM 1496 O O . ASP A 1 185 ? 37.386 13.075 8.433 1.00 84.56 185 ASP A O 1
ATOM 1500 N N . TYR A 1 186 ? 35.741 11.564 8.336 1.00 84.44 186 TYR A N 1
ATOM 1501 C CA . TYR A 1 186 ? 35.635 11.616 6.879 1.00 84.44 186 TYR A CA 1
ATOM 1502 C C . TYR A 1 186 ? 35.280 13.022 6.363 1.00 84.44 186 TYR A C 1
ATOM 1504 O O . TYR A 1 186 ? 35.806 13.483 5.341 1.00 84.44 186 TYR A O 1
ATOM 1512 N N . ARG A 1 187 ? 34.400 13.747 7.067 1.00 88.50 187 ARG A N 1
ATOM 1513 C CA . ARG A 1 187 ? 34.044 15.133 6.716 1.00 88.50 187 ARG A CA 1
ATOM 1514 C C . ARG A 1 187 ? 35.213 16.087 6.932 1.00 88.50 187 ARG A C 1
ATOM 1516 O O . ARG A 1 187 ? 35.417 16.960 6.087 1.00 88.50 187 ARG A O 1
ATOM 1523 N N . LEU A 1 188 ? 35.963 15.929 8.021 1.00 88.00 188 LEU A N 1
ATOM 1524 C CA . LEU A 1 188 ? 37.171 16.711 8.291 1.00 88.00 188 LEU A CA 1
ATOM 1525 C C . LEU A 1 188 ? 38.242 16.444 7.225 1.00 88.00 188 LEU A C 1
ATOM 1527 O O . LEU A 1 188 ? 38.781 17.392 6.658 1.00 88.00 188 LEU A O 1
ATOM 1531 N N . LEU A 1 189 ? 38.435 15.185 6.822 1.00 86.12 189 LEU A N 1
ATOM 1532 C CA . LEU A 1 189 ? 39.390 14.808 5.776 1.00 86.12 189 LEU A CA 1
ATOM 1533 C C . LEU A 1 189 ? 39.010 15.412 4.418 1.00 86.12 189 LEU A C 1
ATOM 1535 O O . LEU A 1 189 ? 39.860 15.860 3.649 1.00 86.12 189 LEU A O 1
ATOM 1539 N N . LYS A 1 190 ? 37.709 15.469 4.114 1.00 87.69 190 LYS A N 1
ATOM 1540 C CA . LYS A 1 190 ? 37.202 16.121 2.900 1.00 87.69 190 LYS A CA 1
ATOM 1541 C C . LYS A 1 190 ? 37.417 17.636 2.918 1.00 87.69 190 LYS A C 1
ATOM 1543 O O . LYS A 1 190 ? 37.548 18.224 1.847 1.00 87.69 190 LYS A O 1
ATOM 1548 N N . LYS A 1 191 ? 37.428 18.269 4.094 1.00 88.19 191 LYS A N 1
ATOM 1549 C CA . LYS A 1 191 ? 37.737 19.698 4.249 1.00 88.19 191 LYS A CA 1
ATOM 1550 C C . LYS A 1 191 ? 39.242 19.966 4.140 1.00 88.19 191 LYS A C 1
ATOM 1552 O O . LYS A 1 191 ? 39.600 20.905 3.436 1.00 88.19 191 LYS A O 1
ATOM 1557 N N . LEU A 1 192 ? 40.086 19.096 4.703 1.00 86.50 192 LEU A N 1
ATOM 1558 C CA . LEU A 1 192 ? 41.545 19.121 4.529 1.00 86.50 192 LEU A CA 1
ATOM 1559 C C . LEU A 1 192 ? 41.930 18.990 3.045 1.00 86.50 192 LEU A C 1
ATOM 1561 O O . LEU A 1 192 ? 42.608 19.847 2.496 1.00 86.50 192 LEU A O 1
ATOM 1565 N N . LYS A 1 193 ? 41.379 17.993 2.333 1.00 83.75 193 LYS A N 1
ATOM 1566 C CA . LYS A 1 193 ? 41.604 17.812 0.880 1.00 83.75 193 LYS A CA 1
ATOM 1567 C C . LYS A 1 193 ? 41.122 18.982 0.015 1.00 83.75 193 LYS A C 1
ATOM 1569 O O . LYS A 1 193 ? 41.526 19.092 -1.137 1.00 83.75 193 LYS A O 1
ATOM 1574 N N . LYS A 1 194 ? 40.216 19.812 0.536 1.00 87.25 194 LYS A N 1
ATOM 1575 C CA . LYS A 1 194 ? 39.722 21.025 -0.128 1.00 87.25 194 LYS A CA 1
ATOM 1576 C C . LYS A 1 194 ? 40.486 22.288 0.293 1.00 87.25 194 LYS A C 1
ATOM 1578 O O . LYS A 1 194 ? 40.124 23.357 -0.184 1.00 87.25 194 LYS A O 1
ATOM 1583 N N . GLY A 1 195 ? 41.483 22.174 1.176 1.00 80.94 195 GLY A N 1
ATOM 1584 C CA . GLY A 1 195 ? 42.265 23.298 1.700 1.00 80.94 195 GLY A CA 1
ATOM 1585 C C . GLY A 1 195 ? 41.471 24.246 2.604 1.00 80.94 195 GLY A C 1
ATOM 1586 O O . GLY A 1 195 ? 41.819 25.412 2.717 1.00 80.94 195 GLY A O 1
ATOM 1587 N N . VAL A 1 196 ? 40.360 23.782 3.189 1.00 87.31 196 VAL A N 1
ATOM 1588 C CA . VAL A 1 196 ? 39.499 24.598 4.074 1.00 87.31 196 VAL A CA 1
ATOM 1589 C C . VAL A 1 196 ? 39.983 24.555 5.529 1.00 87.31 196 VAL A C 1
ATOM 1591 O O . VAL A 1 196 ? 39.574 25.385 6.330 1.00 87.31 196 VAL A O 1
ATOM 1594 N N . ILE A 1 197 ? 40.797 23.556 5.869 1.00 86.56 197 ILE A N 1
ATOM 1595 C CA . ILE A 1 197 ? 41.366 23.308 7.197 1.00 86.56 197 ILE A CA 1
ATOM 1596 C C . ILE A 1 197 ? 42.829 22.923 6.970 1.00 86.56 197 ILE A C 1
ATOM 1598 O O . ILE A 1 197 ? 43.095 22.162 6.036 1.00 86.56 197 ILE A O 1
ATOM 1602 N N . ASP A 1 198 ? 43.737 23.413 7.811 1.00 85.25 198 ASP A N 1
ATOM 1603 C CA . ASP A 1 198 ? 45.160 23.055 7.771 1.00 85.25 198 ASP A CA 1
ATOM 1604 C C . ASP A 1 198 ? 45.438 21.716 8.475 1.00 85.25 198 ASP A C 1
ATOM 1606 O O . ASP A 1 198 ? 44.655 21.248 9.305 1.00 85.25 198 ASP A O 1
ATOM 1610 N N . GLU A 1 199 ? 46.577 21.084 8.175 1.00 81.06 199 GLU A N 1
ATOM 1611 C CA . GLU A 1 199 ? 46.961 19.779 8.748 1.00 81.06 199 GLU A CA 1
ATOM 1612 C C . GLU A 1 199 ? 47.008 19.795 10.285 1.00 81.06 199 GLU A C 1
ATOM 1614 O O . GLU A 1 199 ? 46.561 18.847 10.930 1.00 81.06 199 GLU A O 1
ATOM 1619 N N . THR A 1 200 ? 47.456 20.906 10.875 1.00 81.44 200 THR A N 1
ATOM 1620 C CA . THR A 1 200 ? 47.512 21.099 12.334 1.00 81.44 200 THR A CA 1
ATOM 1621 C C . THR A 1 200 ? 46.130 21.268 12.963 1.00 81.44 200 THR A C 1
ATOM 1623 O O . THR A 1 200 ? 45.910 20.889 14.106 1.00 81.44 200 THR A O 1
ATOM 1626 N N . GLU A 1 201 ? 45.166 21.828 12.237 1.00 80.88 201 GLU A N 1
ATOM 1627 C CA . GLU A 1 201 ? 43.794 21.992 12.719 1.00 80.88 201 GLU A CA 1
ATOM 1628 C C . GLU A 1 201 ? 42.996 20.688 12.554 1.00 80.88 201 GLU A C 1
ATOM 1630 O O . GLU A 1 201 ? 42.175 20.340 13.404 1.00 80.88 201 GLU A O 1
ATOM 1635 N N . PHE A 1 202 ? 43.292 19.908 11.511 1.00 84.50 202 PHE A N 1
ATOM 1636 C CA . PHE A 1 202 ? 42.765 18.557 11.339 1.00 84.50 202 PHE A CA 1
ATOM 1637 C C . PHE A 1 202 ? 43.211 17.618 12.472 1.00 84.50 202 PHE A C 1
ATOM 1639 O O . PHE A 1 202 ? 42.368 16.901 13.018 1.00 84.50 202 PHE A O 1
ATOM 1646 N N . ALA A 1 203 ? 44.489 17.655 12.864 1.00 82.25 203 ALA A N 1
ATOM 1647 C CA . ALA A 1 203 ? 45.031 16.822 13.941 1.00 82.25 203 ALA A CA 1
ATOM 1648 C C . ALA A 1 203 ? 44.387 17.127 15.310 1.00 82.25 203 ALA A 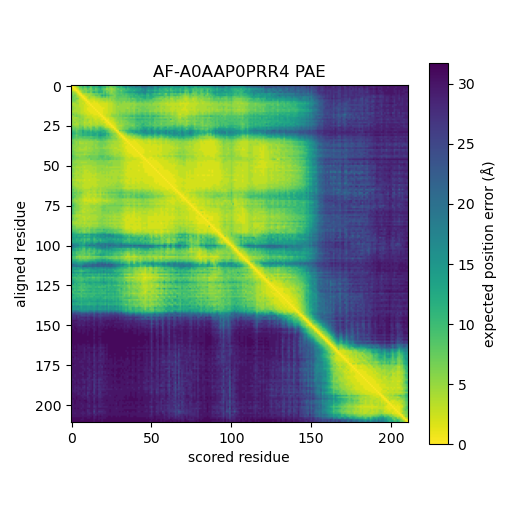C 1
ATOM 1650 O O . ALA A 1 203 ? 43.949 16.202 16.000 1.00 82.25 203 ALA A O 1
ATOM 1651 N N . LYS A 1 204 ? 44.174 18.410 15.640 1.00 84.75 204 LYS A N 1
ATOM 1652 C CA . LYS A 1 204 ? 43.430 18.830 16.847 1.00 84.75 204 LYS A CA 1
ATOM 1653 C C . LYS A 1 204 ? 41.982 18.355 16.856 1.00 84.75 204 LYS A C 1
ATOM 1655 O O . LYS A 1 204 ? 41.466 17.954 17.895 1.00 84.75 204 LYS A O 1
ATOM 1660 N N . LEU A 1 205 ? 41.299 18.431 15.712 1.00 79.75 205 LEU A N 1
ATOM 1661 C CA . LEU A 1 205 ? 39.869 18.113 15.607 1.00 79.75 205 LEU A CA 1
ATOM 1662 C C . LEU A 1 205 ? 39.576 16.609 15.568 1.00 79.75 205 LEU A C 1
ATOM 1664 O O . LEU A 1 205 ? 38.474 16.207 15.938 1.00 79.75 205 LEU A O 1
ATOM 1668 N N . THR A 1 206 ? 40.538 15.803 15.122 1.00 81.19 206 THR A N 1
ATOM 1669 C CA . THR A 1 206 ? 40.460 14.332 15.106 1.00 81.19 206 THR A CA 1
ATOM 1670 C C . THR A 1 206 ? 41.103 13.691 16.342 1.00 81.19 206 THR A C 1
ATOM 1672 O O . THR A 1 206 ? 41.016 12.481 16.515 1.00 81.19 206 THR A O 1
ATOM 1675 N N . GLY A 1 207 ? 41.718 14.491 17.225 1.00 75.44 207 GLY A N 1
ATOM 1676 C CA . GLY A 1 207 ? 42.367 14.007 18.448 1.00 75.44 207 GLY A CA 1
ATOM 1677 C C . GLY A 1 207 ? 43.658 13.222 18.197 1.00 75.44 207 GLY A C 1
ATOM 1678 O O . GLY A 1 207 ? 44.064 12.435 19.044 1.00 75.44 207 GLY A O 1
ATOM 1679 N N . VAL A 1 208 ? 44.287 13.415 17.033 1.00 67.62 208 VAL A N 1
ATOM 1680 C CA . VAL A 1 208 ? 45.498 12.693 16.599 1.00 67.62 208 VAL A CA 1
ATOM 1681 C C . VAL A 1 208 ? 46.784 13.407 17.058 1.00 67.62 208 VAL A C 1
ATOM 1683 O O . VAL A 1 208 ? 47.862 12.840 16.949 1.00 67.62 208 VAL A O 1
ATOM 1686 N N . ASP A 1 209 ? 46.679 14.621 17.611 1.00 56.62 209 ASP A N 1
ATOM 1687 C CA . ASP A 1 209 ? 47.819 15.419 18.107 1.00 56.62 209 ASP A CA 1
ATOM 1688 C C . ASP A 1 209 ? 48.458 14.906 19.420 1.00 56.62 209 ASP A C 1
ATOM 1690 O O . ASP A 1 209 ? 49.548 15.354 19.763 1.00 56.62 209 ASP A O 1
ATOM 1694 N N . ASP A 1 210 ? 47.821 13.980 20.152 1.00 52.22 210 ASP A N 1
ATOM 1695 C CA . ASP A 1 210 ? 48.298 13.472 21.458 1.00 52.22 210 ASP A CA 1
ATOM 1696 C C . ASP A 1 210 ? 48.895 12.039 21.395 1.00 52.22 210 ASP A C 1
ATOM 1698 O O . ASP A 1 210 ? 48.809 11.277 22.364 1.00 52.22 210 ASP A O 1
ATOM 1702 N N . MET A 1 211 ? 49.509 11.649 20.268 1.00 43.34 211 MET A N 1
ATOM 1703 C CA . MET A 1 211 ? 50.300 10.406 20.127 1.00 43.34 211 MET A CA 1
ATOM 1704 C C . MET A 1 211 ? 51.749 10.671 19.721 1.00 43.34 211 MET A C 1
ATOM 1706 O O . MET A 1 211 ? 51.968 11.457 18.775 1.00 43.34 211 MET A O 1
#

Organism: NCBI:txid461633

Radius of gyration: 26.1 Å; Cα contacts (8 Å, |Δi|>4): 128; chains: 1; bounding box: 69×44×58 Å

pLDDT: mean 79.23, std 13.48, range [38.22, 94.75]

Nearest PDB structures (foldseek):
  7nac-assembly1_x  TM=6.615E-01  e=1.472E-07  Saccharomyces cerevisiae BY4741
  8euy-assembly1_D  TM=8.955E-01  e=7.269E-03  Schizosaccharomyces pombe
  8esr-assembly1_D  TM=8.984E-01  e=8.637E-03  Schizosaccharomyces pombe
  8eti-assembly1_D  TM=8.914E-01  e=3.240E-02  Schizosaccharomyces pombe
  8i9y-assembly1_CE  TM=7.585E-01  e=1.449E-02  Thermochaetoides thermophila DSM 1495

Mean predicted aligned error: 16.23 Å